Protein AF-A0A6B0ZH20-F1 (afdb_monomer)

Nearest PDB structures (foldseek):
  2efw-assembly2_F  TM=6.012E-01  e=1.947E-01  Bacillus subtilis
  3htx-assembly2_D  TM=3.519E-01  e=4.928E+00  Arabidopsis thaliana

Solvent-accessible surface area (backbone atoms only — not comparable to full-atom values): 12892 Å² total; per-residue (Å²): 134,83,80,72,89,60,73,77,78,74,68,82,62,52,72,70,54,48,49,51,52,51,51,53,52,51,53,52,49,52,54,34,39,77,65,36,40,35,46,77,46,81,43,92,83,75,55,83,57,50,75,43,52,26,30,92,80,63,77,72,44,66,39,90,54,34,82,76,44,100,79,49,87,53,68,85,64,76,77,57,67,27,48,68,62,30,71,63,53,73,72,47,52,73,36,41,52,51,21,50,54,50,50,31,45,44,22,52,58,32,26,55,49,38,25,74,76,69,74,52,56,62,61,85,40,49,28,62,39,65,77,58,55,54,76,50,36,56,84,59,88,85,49,102,62,69,88,89,68,78,53,46,98,55,55,49,67,45,38,47,50,7,46,48,52,36,37,76,69,60,43,26,46,76,47,79,40,51,51,38,88,86,77,69,44,68,44,92,88,47,72,42,55,38,36,32,39,36,52,65,72,45,66,67,61,82,82,76,55,65,70,63,54,65,78,75,107

Structure (mmCIF, N/CA/C/O backbone):
data_AF-A0A6B0ZH20-F1
#
_entry.id   AF-A0A6B0ZH20-F1
#
loop_
_atom_site.group_PDB
_atom_site.id
_atom_site.type_symbol
_atom_site.label_atom_id
_atom_site.label_alt_id
_atom_site.label_comp_id
_atom_site.label_asym_id
_atom_site.label_entity_id
_atom_site.label_seq_id
_atom_site.pdbx_PDB_ins_code
_atom_site.Cartn_x
_atom_site.Cartn_y
_atom_site.Cartn_z
_atom_site.occupancy
_atom_site.B_iso_or_equiv
_atom_site.auth_seq_id
_atom_site.auth_comp_id
_atom_site.auth_asym_id
_atom_site.auth_atom_id
_atom_site.pdbx_PDB_model_num
ATOM 1 N N . MET A 1 1 ? 21.857 -16.582 5.577 1.00 30.97 1 MET A N 1
ATOM 2 C CA . MET A 1 1 ? 22.672 -16.309 4.376 1.00 30.97 1 MET A CA 1
ATOM 3 C C . MET A 1 1 ? 22.925 -14.808 4.347 1.00 30.97 1 MET A C 1
ATOM 5 O O . MET A 1 1 ? 21.963 -14.057 4.423 1.00 30.97 1 MET A O 1
ATOM 9 N N . ARG A 1 2 ? 24.188 -14.372 4.430 1.00 25.48 2 ARG A N 1
ATOM 10 C CA . ARG A 1 2 ? 24.555 -12.947 4.472 1.00 25.48 2 ARG A CA 1
ATOM 11 C C . ARG A 1 2 ? 24.412 -12.380 3.061 1.00 25.48 2 ARG A C 1
ATOM 13 O O . ARG A 1 2 ? 25.048 -12.900 2.152 1.00 25.48 2 ARG A O 1
ATOM 20 N N . PHE A 1 3 ? 23.601 -11.341 2.888 1.00 26.41 3 PHE A N 1
ATOM 21 C CA . PHE A 1 3 ? 23.662 -10.522 1.682 1.00 26.41 3 PHE A CA 1
ATOM 22 C C . PHE A 1 3 ? 25.060 -9.906 1.628 1.00 26.41 3 PHE A C 1
ATOM 24 O O . PHE A 1 3 ? 25.467 -9.210 2.560 1.00 26.41 3 PHE A O 1
ATOM 31 N N . ALA A 1 4 ? 25.829 -10.233 0.592 1.00 27.48 4 ALA A N 1
ATOM 32 C CA . ALA A 1 4 ? 27.118 -9.605 0.374 1.00 27.48 4 ALA A CA 1
ATOM 33 C C . ALA A 1 4 ? 26.875 -8.113 0.098 1.00 27.48 4 ALA A C 1
ATOM 35 O O . ALA A 1 4 ? 26.235 -7.746 -0.880 1.00 27.48 4 ALA A O 1
ATOM 36 N N . GLN A 1 5 ? 27.373 -7.259 0.992 1.00 37.31 5 GLN A N 1
ATOM 37 C CA . GLN A 1 5 ? 27.445 -5.802 0.827 1.00 37.31 5 GLN A CA 1
ATOM 38 C C . GLN A 1 5 ? 28.529 -5.369 -0.174 1.00 37.31 5 GLN A C 1
ATOM 40 O O . GLN A 1 5 ? 28.742 -4.177 -0.377 1.00 37.31 5 GLN A O 1
ATOM 45 N N . GLN A 1 6 ? 29.236 -6.318 -0.782 1.00 32.16 6 GLN A N 1
ATOM 46 C CA . GLN A 1 6 ? 30.200 -6.035 -1.830 1.00 32.16 6 GLN A CA 1
ATOM 47 C C . GLN A 1 6 ? 29.490 -6.156 -3.172 1.00 32.16 6 GLN A C 1
ATOM 49 O O . GLN A 1 6 ? 28.886 -7.190 -3.462 1.00 32.16 6 GLN A O 1
ATOM 54 N N . ALA A 1 7 ? 29.567 -5.085 -3.970 1.00 35.44 7 ALA A N 1
ATOM 55 C CA . ALA A 1 7 ? 29.318 -5.165 -5.402 1.00 35.44 7 ALA A CA 1
ATOM 56 C C . ALA A 1 7 ? 30.035 -6.416 -5.937 1.00 35.44 7 ALA A C 1
ATOM 58 O O . ALA A 1 7 ? 31.137 -6.702 -5.449 1.00 35.44 7 ALA A O 1
ATOM 59 N N . PRO A 1 8 ? 29.423 -7.188 -6.858 1.00 39.44 8 PRO A N 1
ATOM 60 C CA . PRO A 1 8 ? 30.111 -8.322 -7.458 1.00 39.44 8 PRO A CA 1
ATOM 61 C C . PRO A 1 8 ? 31.490 -7.830 -7.880 1.00 39.44 8 PRO A C 1
ATOM 63 O O . PRO A 1 8 ? 31.586 -6.764 -8.488 1.00 39.44 8 PRO A O 1
ATOM 66 N N . HIS A 1 9 ? 32.543 -8.534 -7.452 1.00 40.38 9 HIS A N 1
ATOM 67 C CA . HIS A 1 9 ? 33.881 -8.267 -7.955 1.00 40.38 9 HIS A CA 1
ATOM 68 C C . HIS A 1 9 ? 33.740 -8.244 -9.472 1.00 40.38 9 HIS A C 1
ATOM 70 O O . HIS A 1 9 ? 33.402 -9.276 -10.056 1.00 40.38 9 HIS A O 1
ATOM 76 N N . ASP A 1 10 ? 33.905 -7.065 -10.076 1.00 49.91 10 ASP A N 1
ATOM 77 C CA . ASP A 1 10 ? 34.099 -6.957 -11.507 1.00 49.91 10 ASP A CA 1
ATOM 78 C C . ASP A 1 10 ? 35.277 -7.897 -11.776 1.00 49.91 10 ASP A C 1
ATOM 80 O O . ASP A 1 10 ? 36.414 -7.614 -11.393 1.00 49.91 10 ASP A O 1
ATOM 84 N N . ILE A 1 11 ? 34.992 -9.080 -12.330 1.00 50.12 11 ILE A N 1
ATOM 85 C CA . ILE A 1 11 ? 35.992 -9.827 -13.082 1.00 50.12 11 ILE A CA 1
ATOM 86 C C . ILE A 1 11 ? 36.560 -8.759 -14.005 1.00 50.12 11 ILE A C 1
ATOM 88 O O . ILE A 1 11 ? 35.760 -8.092 -14.659 1.00 50.12 11 ILE A O 1
ATOM 92 N N . GLU A 1 12 ? 37.870 -8.498 -13.942 1.00 53.72 12 GLU A N 1
ATOM 93 C CA . GLU A 1 12 ? 38.517 -7.476 -14.766 1.00 53.72 12 GLU A CA 1
ATOM 94 C C . GLU A 1 12 ? 38.162 -7.767 -16.225 1.00 53.72 12 GLU A C 1
ATOM 96 O O . GLU A 1 12 ? 38.774 -8.610 -16.879 1.00 53.72 12 GLU A O 1
ATOM 101 N N . ASP A 1 13 ? 37.081 -7.141 -16.692 1.00 55.00 13 ASP A N 1
ATOM 102 C CA . ASP A 1 13 ? 36.557 -7.344 -18.025 1.00 55.00 13 ASP A CA 1
ATOM 103 C C . ASP A 1 13 ? 37.692 -6.900 -18.948 1.00 55.00 13 ASP A C 1
ATOM 105 O O . ASP A 1 13 ? 38.154 -5.756 -18.862 1.00 55.00 13 ASP A O 1
ATOM 109 N N . ASP A 1 14 ? 38.157 -7.808 -19.812 1.00 75.31 14 ASP A N 1
ATOM 110 C CA . ASP A 1 14 ? 39.149 -7.483 -20.835 1.00 75.31 14 ASP A CA 1
ATOM 111 C C . ASP A 1 14 ? 38.755 -6.153 -21.513 1.00 75.31 14 ASP A C 1
ATOM 113 O O . ASP A 1 14 ? 37.565 -5.945 -21.794 1.00 75.31 14 ASP A O 1
ATOM 117 N N . PRO A 1 15 ? 39.698 -5.230 -21.781 1.00 72.06 15 PRO A N 1
ATOM 118 C CA . PRO A 1 15 ? 39.384 -3.919 -22.343 1.00 72.06 15 PRO A CA 1
ATOM 119 C C . PRO A 1 15 ? 38.479 -3.964 -23.586 1.00 72.06 15 PRO A C 1
ATOM 121 O O . PRO A 1 15 ? 37.650 -3.069 -23.777 1.00 72.06 15 PRO A O 1
ATOM 124 N N . GLY A 1 16 ? 38.573 -5.021 -24.402 1.00 73.50 16 GLY A N 1
ATOM 125 C CA . GLY A 1 16 ? 37.687 -5.238 -25.544 1.00 73.50 16 GLY A CA 1
ATOM 126 C C . GLY A 1 16 ? 36.243 -5.571 -25.151 1.00 73.50 16 GLY A C 1
ATOM 127 O O . GLY A 1 16 ? 35.302 -5.150 -25.827 1.00 73.50 16 GLY A O 1
ATOM 128 N N . THR A 1 17 ? 36.039 -6.280 -24.042 1.00 71.62 17 THR A N 1
ATOM 129 C CA . THR A 1 17 ? 34.719 -6.592 -23.467 1.00 71.62 17 THR A CA 1
ATOM 130 C C . THR A 1 17 ? 34.069 -5.350 -22.860 1.00 71.62 17 THR A C 1
ATOM 132 O O . THR A 1 17 ? 32.891 -5.086 -23.120 1.00 71.62 17 THR A O 1
ATOM 135 N N . LEU A 1 18 ? 34.840 -4.521 -22.147 1.00 70.62 18 LEU A N 1
ATOM 136 C CA . LEU A 1 18 ? 34.360 -3.231 -21.639 1.00 70.62 18 LEU A CA 1
ATOM 137 C C . LEU A 1 18 ? 33.922 -2.297 -22.767 1.00 70.62 18 LEU A C 1
ATOM 139 O O . LEU A 1 18 ? 32.886 -1.639 -22.645 1.00 70.62 18 LEU A O 1
ATOM 143 N N . GLU A 1 19 ? 34.666 -2.241 -23.873 1.00 74.06 19 GLU A N 1
ATOM 144 C CA . GLU A 1 19 ? 34.288 -1.390 -25.003 1.00 74.06 19 GLU A CA 1
ATOM 145 C C . GLU A 1 19 ? 33.037 -1.913 -25.720 1.00 74.06 19 GLU A C 1
ATOM 147 O O . GLU A 1 19 ? 32.141 -1.129 -26.027 1.00 74.06 19 GLU A O 1
ATOM 152 N N . LYS A 1 20 ? 32.892 -3.234 -25.892 1.00 76.31 20 LYS A N 1
ATOM 153 C CA . LYS A 1 20 ? 31.645 -3.833 -26.406 1.00 76.31 20 LYS A CA 1
ATOM 154 C C . LYS A 1 20 ? 30.448 -3.514 -25.510 1.00 76.31 20 LYS A C 1
ATOM 156 O O . LYS A 1 20 ? 29.403 -3.107 -26.014 1.00 76.31 20 LYS A O 1
ATOM 161 N N . LYS A 1 21 ? 30.608 -3.623 -24.186 1.00 69.44 21 LYS A N 1
ATOM 162 C CA . LYS A 1 21 ? 29.580 -3.263 -23.196 1.00 69.44 21 LYS A CA 1
ATOM 163 C C . LYS A 1 21 ? 29.219 -1.779 -23.285 1.00 69.44 21 LYS A C 1
ATOM 165 O O . LYS A 1 21 ? 28.041 -1.437 -23.291 1.00 69.44 21 LYS A O 1
ATOM 170 N N . ARG A 1 22 ? 30.210 -0.889 -23.411 1.00 75.75 22 ARG A N 1
ATOM 171 C CA . ARG A 1 22 ? 29.991 0.558 -23.592 1.00 75.75 22 ARG A CA 1
ATOM 172 C C . ARG A 1 22 ? 29.247 0.868 -24.885 1.00 75.75 22 ARG A C 1
ATOM 174 O O . ARG A 1 22 ? 28.322 1.674 -24.849 1.00 75.75 22 ARG A O 1
ATOM 181 N N . THR A 1 23 ? 29.623 0.238 -25.994 1.00 77.81 23 THR A N 1
ATOM 182 C CA . THR A 1 23 ? 28.946 0.400 -27.287 1.00 77.81 23 THR A CA 1
ATOM 183 C C . THR A 1 23 ? 27.500 -0.062 -27.204 1.00 77.81 23 THR A C 1
ATOM 185 O O . THR A 1 23 ? 26.603 0.719 -27.510 1.00 77.81 23 THR A O 1
ATOM 188 N N . TRP A 1 24 ? 27.259 -1.257 -26.665 1.00 81.50 24 TRP A N 1
ATOM 189 C CA . TRP A 1 24 ? 25.907 -1.775 -26.479 1.00 81.50 24 TRP A CA 1
ATOM 190 C C . TRP A 1 24 ? 25.051 -0.849 -25.602 1.00 81.50 24 TRP A C 1
ATOM 192 O O . TRP A 1 24 ? 23.942 -0.484 -25.984 1.00 81.50 24 TRP A O 1
ATOM 202 N N . VAL A 1 25 ? 25.578 -0.379 -24.462 1.00 78.44 25 VAL A N 1
ATOM 203 C CA . VAL A 1 25 ? 24.867 0.582 -23.599 1.00 78.44 25 VAL A CA 1
ATOM 204 C C . VAL A 1 25 ? 24.576 1.897 -24.336 1.00 78.44 25 VAL A C 1
ATOM 206 O O . VAL A 1 25 ? 23.479 2.435 -24.190 1.00 78.44 25 VAL A O 1
ATOM 209 N N . ARG A 1 26 ? 25.513 2.426 -25.139 1.00 80.25 26 ARG A N 1
ATOM 210 C CA . ARG A 1 26 ? 25.285 3.647 -25.941 1.00 80.25 26 ARG A CA 1
ATOM 211 C C . ARG A 1 26 ? 24.144 3.456 -26.940 1.00 80.25 26 ARG A C 1
ATOM 213 O O . ARG A 1 26 ? 23.302 4.344 -27.044 1.00 80.25 26 ARG A O 1
ATOM 220 N N . GLU A 1 27 ? 24.104 2.323 -27.635 1.00 84.19 27 GLU A N 1
ATOM 221 C CA . GLU A 1 27 ? 23.036 1.990 -28.586 1.00 84.19 27 GLU A CA 1
ATOM 222 C C . GLU A 1 27 ? 21.677 1.888 -27.884 1.00 84.19 27 GLU A C 1
ATOM 224 O O . GLU A 1 27 ? 20.701 2.481 -28.341 1.00 84.19 27 GLU A O 1
ATOM 229 N N . GLN A 1 28 ? 21.611 1.219 -26.725 1.00 81.94 28 GLN A N 1
ATOM 230 C CA . GLN A 1 28 ? 20.369 1.146 -25.950 1.00 81.94 28 GLN A CA 1
ATOM 231 C C . GLN A 1 28 ? 19.902 2.530 -25.493 1.00 81.94 28 GLN A C 1
ATOM 233 O O . GLN A 1 28 ? 18.722 2.849 -25.616 1.00 81.94 28 GLN A O 1
ATOM 238 N N . ILE A 1 29 ? 20.813 3.387 -25.020 1.00 83.62 29 ILE A N 1
ATOM 239 C CA . ILE A 1 29 ? 20.461 4.758 -24.629 1.00 83.62 29 ILE A CA 1
ATOM 240 C C . ILE A 1 29 ? 19.915 5.545 -25.825 1.00 83.62 29 ILE A C 1
ATOM 242 O O . ILE A 1 29 ? 18.907 6.224 -25.667 1.00 83.62 29 ILE A O 1
ATOM 246 N N . GLN A 1 30 ? 20.506 5.427 -27.018 1.00 86.81 30 GLN A N 1
ATOM 247 C CA . GLN A 1 30 ? 19.981 6.086 -28.223 1.00 86.81 30 GLN A CA 1
ATOM 248 C C . GLN A 1 30 ? 18.560 5.622 -28.563 1.00 86.81 30 GLN A C 1
ATOM 250 O O . GLN A 1 30 ? 17.704 6.445 -28.888 1.00 86.81 30 GLN A O 1
ATOM 255 N N . VAL A 1 31 ? 18.282 4.319 -28.449 1.00 85.19 31 VAL A N 1
ATOM 256 C CA . VAL A 1 31 ? 16.930 3.773 -28.645 1.00 85.19 31 VAL A CA 1
ATOM 257 C C . VAL A 1 31 ? 15.957 4.341 -27.610 1.00 85.19 31 VAL A C 1
ATOM 259 O O . VAL A 1 31 ? 14.832 4.701 -27.957 1.00 85.19 31 VAL A O 1
ATOM 262 N N . LEU A 1 32 ? 16.373 4.445 -26.347 1.00 83.31 32 LEU A N 1
ATOM 263 C CA . LEU A 1 32 ? 15.546 4.999 -25.275 1.00 83.31 32 LEU A CA 1
ATOM 264 C C . LEU A 1 32 ? 15.313 6.513 -25.434 1.00 83.31 32 LEU A C 1
ATOM 266 O O . LEU A 1 32 ? 14.206 6.978 -25.171 1.00 83.31 32 LEU A O 1
ATOM 270 N N . GLU A 1 33 ? 16.300 7.276 -25.909 1.00 86.44 33 GLU A N 1
ATOM 271 C CA . GLU A 1 33 ? 16.151 8.704 -26.232 1.00 86.44 33 GLU A CA 1
ATOM 272 C C . GLU A 1 33 ? 15.196 8.920 -27.407 1.00 86.44 33 GLU A C 1
ATOM 274 O O . GLU A 1 33 ? 14.313 9.774 -27.333 1.00 86.44 33 GLU A O 1
ATOM 279 N N . ALA A 1 34 ? 15.313 8.110 -28.467 1.00 85.81 34 ALA A N 1
ATOM 280 C CA . ALA A 1 34 ? 14.408 8.157 -29.616 1.00 85.81 34 ALA A CA 1
ATOM 281 C C . ALA A 1 34 ? 12.953 7.850 -29.225 1.00 85.81 34 ALA A C 1
ATOM 283 O O . ALA A 1 34 ? 12.018 8.357 -29.840 1.00 85.81 34 ALA A O 1
ATOM 284 N N . ARG A 1 35 ? 12.761 7.042 -28.175 1.00 81.69 35 ARG A N 1
ATOM 285 C CA . ARG A 1 35 ? 11.453 6.73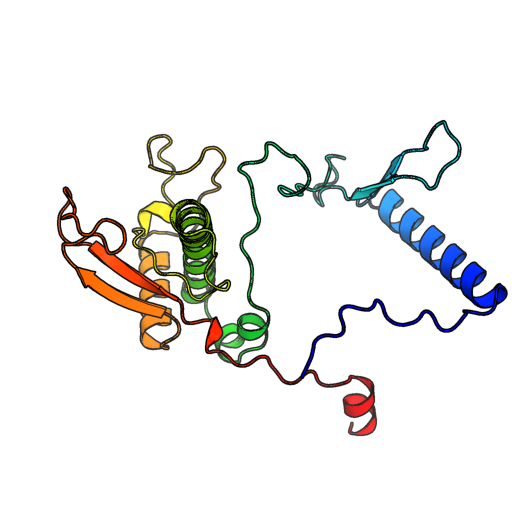5 -27.578 1.00 81.69 35 ARG A CA 1
ATOM 286 C C . ARG A 1 35 ? 11.000 7.750 -26.527 1.00 81.69 35 ARG A C 1
ATOM 288 O O . ARG A 1 35 ? 9.959 7.535 -25.921 1.00 81.69 35 ARG A O 1
ATOM 295 N N . GLN A 1 36 ? 11.766 8.818 -26.293 1.00 82.62 36 GLN A N 1
ATOM 296 C CA . GLN A 1 36 ? 11.501 9.824 -25.258 1.00 82.62 36 GLN A CA 1
ATOM 297 C C . GLN A 1 36 ? 11.367 9.233 -23.842 1.00 82.62 36 GLN A C 1
ATOM 299 O O . GLN A 1 36 ? 10.640 9.766 -23.012 1.00 82.62 36 GLN A O 1
ATOM 304 N N . LEU A 1 37 ? 12.097 8.149 -23.551 1.00 78.94 37 LEU A N 1
ATOM 305 C CA . LEU A 1 37 ? 12.108 7.484 -22.239 1.00 78.94 37 LEU A CA 1
ATOM 306 C C . LEU A 1 37 ? 13.295 7.904 -21.367 1.00 78.94 37 LEU A C 1
ATOM 308 O O . LEU A 1 37 ? 13.265 7.721 -20.153 1.00 78.94 37 LEU A O 1
ATOM 312 N N . VAL A 1 38 ? 14.350 8.458 -21.965 1.00 85.56 38 VAL A N 1
ATOM 313 C CA . VAL A 1 38 ? 15.499 9.027 -21.248 1.00 85.56 38 VAL A CA 1
ATOM 314 C C . VAL A 1 38 ? 15.991 10.293 -21.950 1.00 85.56 38 VAL A C 1
ATOM 316 O O . VAL A 1 38 ? 15.764 10.479 -23.145 1.00 85.56 38 VAL A O 1
ATOM 319 N N . ARG A 1 39 ? 16.693 11.158 -21.217 1.00 87.19 39 ARG A N 1
ATOM 320 C CA . ARG A 1 39 ? 17.389 12.348 -21.716 1.00 87.19 39 ARG A CA 1
ATOM 321 C C . ARG A 1 39 ? 18.807 12.368 -21.167 1.00 87.19 39 ARG A C 1
ATOM 323 O O . ARG A 1 39 ? 18.987 12.280 -19.954 1.00 87.19 39 ARG A O 1
ATOM 330 N N . ARG A 1 40 ? 19.807 12.540 -22.032 1.00 85.62 40 ARG A N 1
ATOM 331 C CA . ARG A 1 40 ? 21.171 12.861 -21.598 1.00 85.62 40 ARG A CA 1
ATOM 332 C C . ARG A 1 40 ? 21.351 14.364 -21.419 1.00 85.62 40 ARG A C 1
ATOM 334 O O . ARG A 1 40 ? 20.998 15.134 -22.311 1.00 85.62 40 ARG A O 1
ATOM 341 N N . SER A 1 41 ? 21.939 14.779 -20.300 1.00 80.38 41 SER A N 1
ATOM 342 C CA . SER A 1 41 ? 22.528 16.112 -20.176 1.00 80.38 41 SER A CA 1
ATOM 343 C C . SER A 1 41 ? 24.023 16.022 -20.477 1.00 80.38 41 SER A C 1
ATOM 345 O O . SER A 1 41 ? 24.732 15.113 -20.033 1.00 80.38 41 SER A O 1
ATOM 347 N N . THR A 1 42 ? 24.518 16.945 -21.291 1.00 70.50 42 THR A N 1
ATOM 348 C CA . THR A 1 42 ? 25.954 17.081 -21.516 1.00 70.50 42 THR A CA 1
ATOM 349 C C . THR A 1 42 ? 26.532 17.850 -20.335 1.00 70.50 42 THR A C 1
ATOM 351 O O . THR A 1 42 ? 26.210 19.025 -20.163 1.00 70.50 42 THR A O 1
ATOM 354 N N . ASP A 1 43 ? 27.379 17.215 -19.519 1.00 64.62 43 ASP A N 1
ATOM 355 C CA . ASP A 1 43 ? 28.131 17.950 -18.499 1.00 64.62 43 ASP A CA 1
ATOM 356 C C . ASP A 1 43 ? 29.126 18.886 -19.219 1.00 64.62 43 ASP A C 1
ATOM 358 O O . ASP A 1 43 ? 30.007 18.400 -19.942 1.00 64.62 43 ASP A O 1
ATOM 362 N N . PRO A 1 44 ? 29.036 20.219 -19.040 1.00 59.50 44 PRO A N 1
ATOM 363 C CA . PRO A 1 44 ? 29.950 21.175 -19.668 1.00 59.50 44 PRO A CA 1
ATOM 364 C C . PRO A 1 44 ? 31.420 20.995 -19.247 1.00 59.50 44 PRO A C 1
ATOM 366 O O . PRO A 1 44 ? 32.310 21.569 -19.868 1.00 59.50 44 PRO A O 1
ATOM 369 N N . ARG A 1 45 ? 31.703 20.194 -18.213 1.00 70.69 45 ARG A N 1
ATOM 370 C CA . ARG A 1 45 ? 33.051 19.853 -17.729 1.00 70.69 45 ARG A CA 1
ATOM 371 C C . ARG A 1 45 ? 33.620 18.572 -18.353 1.00 70.69 45 ARG A C 1
ATOM 373 O O . ARG A 1 45 ? 34.661 18.100 -17.901 1.00 70.69 45 ARG A O 1
ATOM 380 N N . GLY A 1 46 ? 32.948 17.988 -19.350 1.00 61.47 46 GLY A N 1
ATOM 381 C CA . GLY A 1 46 ? 33.427 16.802 -20.072 1.00 61.47 46 GLY A CA 1
ATOM 382 C C . GLY A 1 46 ? 33.375 15.501 -19.263 1.00 61.47 46 GLY A C 1
ATOM 383 O O . GLY A 1 46 ? 34.084 14.547 -19.580 1.00 61.47 46 GLY A O 1
ATOM 384 N N . ARG A 1 47 ? 32.564 15.455 -18.198 1.00 68.75 47 ARG A N 1
ATOM 385 C CA . ARG A 1 47 ? 32.337 14.237 -17.411 1.00 68.75 47 ARG A CA 1
ATOM 386 C C . ARG A 1 47 ? 31.296 13.339 -18.079 1.00 68.75 47 ARG A C 1
ATOM 388 O O . ARG A 1 47 ? 30.702 13.681 -19.101 1.00 68.75 47 ARG A O 1
ATOM 395 N N . ARG A 1 48 ? 31.095 12.158 -17.487 1.00 69.62 48 ARG A N 1
ATOM 396 C CA . ARG A 1 48 ? 30.036 11.223 -17.878 1.00 69.62 48 ARG A CA 1
ATOM 397 C C . ARG A 1 48 ? 28.688 11.972 -17.899 1.00 69.62 48 ARG A C 1
ATOM 399 O O . ARG A 1 48 ? 28.408 12.661 -16.925 1.00 69.62 48 ARG A O 1
ATOM 406 N N . PRO A 1 49 ? 27.889 11.851 -18.975 1.00 72.19 49 PRO A N 1
ATOM 407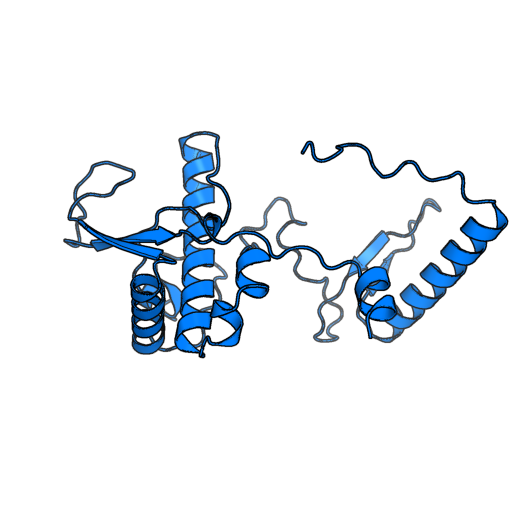 C CA . PRO A 1 49 ? 26.604 12.535 -19.070 1.00 72.19 49 PRO A CA 1
ATOM 408 C C . PRO A 1 49 ? 25.645 12.023 -17.995 1.00 72.19 49 PRO A C 1
ATOM 410 O O . PRO A 1 49 ? 25.594 10.808 -17.758 1.00 72.19 49 PRO A O 1
ATOM 413 N N . ASP A 1 50 ? 24.866 12.924 -17.397 1.00 77.00 50 ASP A N 1
ATOM 414 C CA . ASP A 1 50 ? 23.762 12.509 -16.537 1.00 77.00 50 ASP A CA 1
ATOM 415 C C . ASP A 1 50 ? 22.625 11.991 -17.417 1.00 77.00 50 ASP A C 1
ATOM 417 O O . ASP A 1 50 ? 22.348 12.523 -18.496 1.00 77.00 50 ASP A O 1
ATOM 421 N N . ILE A 1 51 ? 21.975 10.924 -16.962 1.00 79.12 51 ILE A N 1
ATOM 422 C CA . ILE A 1 51 ? 20.822 10.333 -17.637 1.00 79.12 51 ILE A CA 1
ATOM 423 C C . ILE A 1 51 ? 19.603 10.603 -16.766 1.00 79.12 51 ILE A C 1
ATOM 425 O O . ILE A 1 51 ? 19.505 10.095 -15.652 1.00 79.12 51 ILE A O 1
ATOM 429 N N . THR A 1 52 ? 18.663 11.378 -17.288 1.00 77.88 52 THR A N 1
ATOM 430 C CA . THR A 1 52 ? 17.347 11.583 -16.686 1.00 77.88 52 THR A CA 1
ATOM 431 C C . THR A 1 52 ? 16.366 10.615 -17.331 1.00 77.88 52 THR A C 1
ATOM 433 O O . THR A 1 52 ? 16.160 10.668 -18.540 1.00 77.88 52 THR 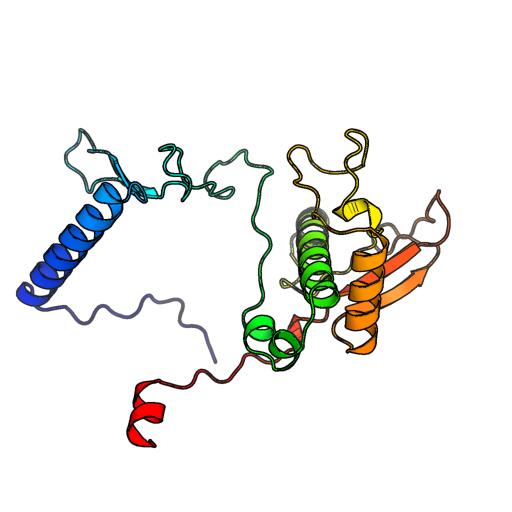A O 1
ATOM 436 N N . VAL A 1 53 ? 15.758 9.725 -16.549 1.00 80.25 53 VAL A N 1
ATOM 437 C CA . VAL A 1 53 ? 14.630 8.904 -17.019 1.00 80.25 53 VAL A CA 1
ATOM 438 C C . VAL A 1 53 ? 13.404 9.808 -17.147 1.00 80.25 53 VAL A C 1
ATOM 440 O O . VAL A 1 53 ? 13.221 10.691 -16.314 1.00 80.25 53 VAL A O 1
ATOM 443 N N . LEU A 1 54 ? 12.596 9.635 -18.191 1.00 77.81 54 LEU A N 1
ATOM 444 C CA . LEU A 1 54 ? 11.421 10.457 -18.504 1.00 77.81 54 LEU A CA 1
ATOM 445 C C . LEU A 1 54 ? 10.123 9.676 -18.267 1.00 77.81 54 LEU A C 1
ATOM 447 O O . LEU A 1 54 ? 10.122 8.443 -18.259 1.00 77.81 54 LEU A O 1
ATOM 451 N N . ARG A 1 55 ? 9.009 10.390 -18.074 1.00 71.62 55 ARG A N 1
ATOM 452 C CA . ARG A 1 55 ? 7.670 9.785 -18.000 1.00 71.62 55 ARG A CA 1
ATOM 453 C C . ARG A 1 55 ? 7.326 9.087 -19.317 1.00 71.62 55 ARG A C 1
ATOM 455 O O . ARG A 1 55 ? 7.652 9.561 -20.399 1.00 71.62 55 ARG A O 1
ATOM 462 N N . ASP A 1 56 ? 6.578 7.994 -19.223 1.00 68.62 56 ASP A N 1
ATOM 463 C CA . ASP A 1 56 ? 6.088 7.211 -20.367 1.00 68.62 56 ASP A CA 1
ATOM 464 C C . ASP A 1 56 ? 4.993 7.921 -21.188 1.00 68.62 56 ASP A C 1
ATOM 466 O O . ASP A 1 56 ? 4.540 7.408 -22.209 1.00 68.62 56 ASP A O 1
ATOM 470 N N . ARG A 1 57 ? 4.580 9.121 -20.764 1.00 66.94 57 ARG A N 1
ATOM 471 C CA . ARG A 1 57 ? 3.585 9.965 -21.441 1.00 66.94 57 ARG A CA 1
ATOM 472 C C . ARG A 1 57 ? 4.145 10.762 -22.619 1.00 66.94 57 ARG A C 1
ATOM 474 O O . ARG A 1 57 ? 3.373 11.467 -23.265 1.00 66.94 57 ARG A O 1
ATOM 481 N N . CYS A 1 58 ? 5.449 10.663 -22.891 1.00 58.88 58 CYS A N 1
ATOM 482 C CA . CYS A 1 58 ? 6.128 11.372 -23.983 1.00 58.88 58 CYS A CA 1
ATOM 483 C C . CYS A 1 58 ? 6.018 12.912 -23.904 1.00 58.88 58 CYS A C 1
ATOM 485 O O . CYS A 1 58 ? 6.186 13.607 -24.902 1.00 58.88 58 CYS A O 1
ATOM 487 N N . ASP A 1 59 ? 5.744 13.468 -22.722 1.00 73.00 59 ASP A N 1
ATOM 488 C CA . ASP A 1 59 ? 5.690 14.918 -22.473 1.00 73.00 59 ASP A CA 1
ATOM 489 C C . ASP A 1 59 ? 7.082 15.523 -22.217 1.00 73.00 59 ASP A C 1
ATOM 491 O O . ASP A 1 59 ? 7.242 16.741 -22.160 1.00 73.00 59 ASP A O 1
ATOM 495 N N . GLY A 1 60 ? 8.111 14.675 -22.109 1.00 68.50 60 GLY A N 1
ATOM 496 C CA . GLY A 1 60 ? 9.482 15.093 -21.845 1.00 68.50 60 GLY A CA 1
ATOM 497 C C . GLY A 1 60 ? 9.722 15.505 -20.393 1.00 68.50 60 GLY A C 1
ATOM 498 O O . GLY A 1 60 ? 10.803 16.019 -20.090 1.00 68.50 60 GLY A O 1
ATOM 499 N N . GLU A 1 61 ? 8.763 15.276 -19.501 1.00 71.12 61 GLU A N 1
ATOM 500 C CA . GLU A 1 61 ? 8.951 15.514 -18.078 1.00 71.12 61 GLU A CA 1
ATOM 501 C C . GLU A 1 61 ? 9.807 14.397 -17.465 1.00 71.12 61 GLU A C 1
ATOM 503 O O . GLU A 1 61 ? 9.679 13.227 -17.859 1.00 71.12 61 GLU A O 1
ATOM 508 N N . PRO A 1 62 ? 10.691 14.717 -16.501 1.00 69.69 62 PRO A N 1
ATOM 509 C CA . PRO A 1 62 ? 11.395 13.705 -15.733 1.00 69.69 62 PRO A CA 1
ATOM 510 C C . PRO A 1 62 ? 10.411 12.697 -15.144 1.00 69.69 62 PRO A C 1
ATOM 512 O O . PRO A 1 62 ? 9.330 13.056 -14.656 1.00 69.69 62 PRO A O 1
ATOM 515 N N . PHE A 1 63 ? 10.797 11.424 -15.199 1.00 68.69 63 PHE A N 1
ATOM 516 C CA . PHE A 1 63 ? 10.101 10.365 -14.497 1.00 68.69 63 PHE A CA 1
ATOM 517 C C . PHE A 1 63 ? 9.962 10.803 -13.048 1.00 68.69 63 PHE A C 1
ATOM 519 O O . PHE A 1 63 ? 10.914 11.302 -12.446 1.00 68.69 63 PHE A O 1
ATOM 526 N N . ASP A 1 64 ? 8.742 10.690 -12.542 1.00 60.34 64 ASP A N 1
ATOM 527 C CA . ASP A 1 64 ? 8.398 11.121 -11.201 1.00 60.34 64 ASP A CA 1
ATOM 528 C C . ASP A 1 64 ? 9.058 10.159 -10.223 1.00 60.34 64 ASP A C 1
ATOM 530 O O . ASP A 1 64 ? 8.428 9.173 -9.861 1.00 60.34 64 ASP A O 1
ATOM 534 N N . ASP A 1 65 ? 10.345 10.369 -9.920 1.00 55.97 65 ASP A N 1
ATOM 535 C CA . ASP A 1 65 ? 11.072 9.755 -8.814 1.00 55.97 65 ASP A CA 1
ATOM 536 C C . ASP A 1 65 ? 10.895 10.659 -7.594 1.00 55.97 65 ASP A C 1
ATOM 538 O O . ASP A 1 65 ? 11.644 11.626 -7.406 1.00 55.97 65 ASP A O 1
ATOM 542 N N . PRO A 1 66 ? 9.918 10.362 -6.730 1.00 51.25 66 PRO A N 1
ATOM 543 C CA . PRO A 1 66 ? 9.677 11.150 -5.546 1.00 51.25 66 PRO A CA 1
ATOM 544 C C . PRO A 1 66 ? 10.819 11.026 -4.530 1.00 51.25 66 PRO A C 1
ATOM 546 O O . PRO A 1 66 ? 10.823 11.728 -3.528 1.00 51.25 66 PRO A O 1
ATOM 549 N N . GLY A 1 67 ? 11.776 10.114 -4.743 1.00 42.38 67 GLY A N 1
ATOM 550 C CA . GLY A 1 67 ? 12.989 10.011 -3.941 1.00 42.38 67 GLY A CA 1
ATOM 551 C C . GLY A 1 67 ? 14.103 10.968 -4.376 1.00 42.38 67 GLY A C 1
ATOM 552 O O . GLY A 1 67 ? 15.052 11.158 -3.616 1.00 42.38 67 GLY A O 1
ATOM 553 N N . ALA A 1 68 ? 14.012 11.578 -5.563 1.00 38.94 68 ALA A N 1
ATOM 554 C CA . ALA A 1 68 ? 15.080 12.407 -6.127 1.00 38.94 68 ALA A CA 1
ATOM 555 C C . ALA A 1 68 ? 15.060 13.865 -5.637 1.00 38.94 68 ALA A C 1
ATOM 557 O O . ALA A 1 68 ? 16.082 14.551 -5.692 1.00 38.94 68 AL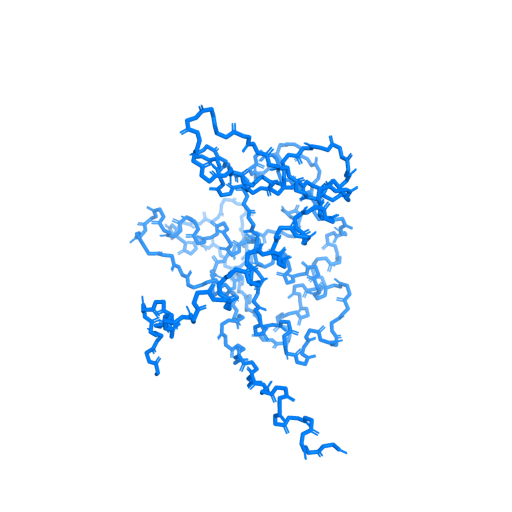A A O 1
ATOM 558 N N . THR A 1 69 ? 13.925 14.359 -5.136 1.00 43.09 69 THR A N 1
ATOM 559 C CA . THR A 1 69 ? 13.835 15.704 -4.554 1.00 43.09 69 THR A CA 1
ATOM 560 C C . THR A 1 69 ? 13.862 15.625 -3.029 1.00 43.09 69 THR A C 1
ATOM 562 O O . THR A 1 69 ? 13.026 14.981 -2.406 1.00 43.09 69 THR A O 1
ATOM 565 N N . ALA A 1 70 ? 14.804 16.339 -2.399 1.00 42.09 70 ALA A N 1
ATOM 566 C CA . ALA A 1 70 ? 14.941 16.425 -0.935 1.00 42.09 70 ALA A CA 1
ATOM 567 C C . ALA A 1 70 ? 13.702 17.015 -0.217 1.00 42.09 70 ALA A C 1
ATOM 569 O O . ALA A 1 70 ? 13.654 17.062 1.010 1.00 42.09 70 ALA A O 1
ATOM 570 N N . THR A 1 71 ? 12.717 17.485 -0.984 1.00 43.25 71 THR A N 1
ATOM 571 C CA . THR A 1 71 ? 11.466 18.106 -0.544 1.00 43.25 71 THR A CA 1
ATOM 572 C C . THR A 1 71 ? 10.212 17.313 -0.932 1.00 43.25 71 THR A C 1
ATOM 574 O O . THR A 1 71 ? 9.112 17.746 -0.585 1.00 43.25 71 THR A O 1
ATOM 577 N N . ALA A 1 72 ? 10.323 16.182 -1.642 1.00 43.34 72 ALA A N 1
ATOM 578 C CA . ALA A 1 72 ? 9.143 15.448 -2.093 1.00 43.34 72 ALA A CA 1
ATOM 579 C C . ALA A 1 72 ? 8.437 14.731 -0.937 1.00 43.34 72 ALA A C 1
ATOM 581 O O . ALA A 1 72 ? 8.973 13.861 -0.254 1.00 43.34 72 ALA A O 1
ATOM 582 N N . THR A 1 73 ? 7.175 15.107 -0.755 1.00 47.31 73 THR A N 1
ATOM 583 C CA . THR A 1 73 ? 6.185 14.377 0.051 1.00 47.31 73 THR A CA 1
ATOM 584 C C . THR A 1 73 ? 5.575 13.202 -0.727 1.00 47.31 73 THR A C 1
ATOM 586 O O . THR A 1 73 ? 4.962 12.296 -0.146 1.00 47.31 73 THR A O 1
ATOM 589 N N . ASP A 1 74 ? 5.793 13.182 -2.040 1.00 49.00 74 ASP A N 1
ATOM 590 C CA . ASP A 1 74 ? 5.436 12.094 -2.931 1.00 49.00 74 ASP A CA 1
ATOM 591 C C . ASP A 1 74 ? 6.330 10.876 -2.643 1.00 49.00 74 ASP A C 1
ATOM 593 O O . ASP A 1 74 ? 7.430 10.982 -2.110 1.00 49.00 74 ASP A O 1
ATOM 597 N N . GLY A 1 75 ? 5.849 9.664 -2.901 1.00 58.53 75 GLY A N 1
ATOM 598 C CA . GLY A 1 75 ? 6.657 8.469 -2.651 1.00 58.53 75 GLY A CA 1
ATOM 599 C C . GLY A 1 75 ? 5.991 7.205 -3.128 1.00 58.53 75 GLY A C 1
ATOM 600 O O . GLY A 1 75 ? 4.765 7.088 -3.155 1.00 58.53 75 GLY A O 1
ATOM 601 N N . TYR A 1 76 ? 6.815 6.240 -3.503 1.00 68.06 76 TYR A N 1
ATOM 602 C CA . TYR A 1 76 ? 6.313 4.979 -4.005 1.00 68.06 76 TYR A CA 1
ATOM 603 C C . TYR A 1 76 ? 5.767 4.102 -2.886 1.00 68.06 76 TYR A C 1
ATOM 605 O O . TYR A 1 76 ? 6.262 4.074 -1.756 1.00 68.06 76 TYR A O 1
ATOM 613 N N . VAL A 1 77 ? 4.732 3.349 -3.231 1.00 74.94 77 VAL A N 1
ATOM 614 C CA . VAL A 1 77 ? 4.261 2.232 -2.425 1.00 74.94 77 VAL A CA 1
ATOM 615 C C . VAL A 1 77 ? 5.148 1.039 -2.752 1.00 74.94 77 VAL A C 1
ATOM 617 O O . VAL A 1 77 ? 5.287 0.665 -3.914 1.00 74.94 77 VAL A O 1
ATOM 620 N N . THR A 1 78 ? 5.769 0.442 -1.739 1.00 81.12 78 THR A N 1
ATOM 621 C CA . THR A 1 78 ? 6.548 -0.783 -1.932 1.00 81.12 78 THR A CA 1
ATOM 622 C C . THR A 1 78 ? 5.604 -1.921 -2.301 1.00 81.12 78 THR A C 1
ATOM 624 O O . THR A 1 78 ? 4.655 -2.192 -1.568 1.00 81.12 78 THR A O 1
ATOM 627 N N . ILE A 1 79 ? 5.883 -2.6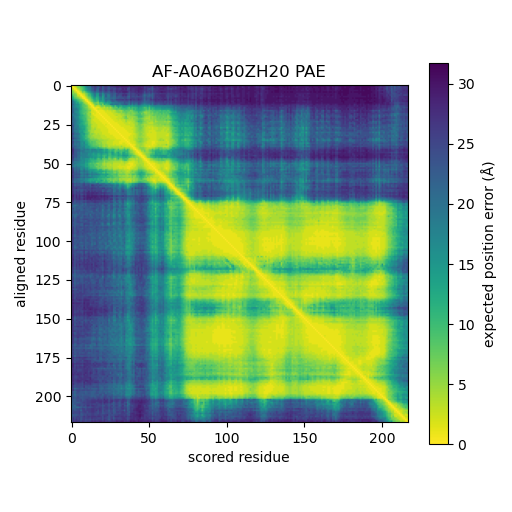06 -3.407 1.00 84.75 79 ILE A N 1
ATOM 628 C CA . ILE A 1 79 ? 5.208 -3.850 -3.771 1.00 84.75 79 ILE A CA 1
ATOM 629 C C . ILE A 1 79 ? 6.122 -5.017 -3.394 1.00 84.75 79 ILE A C 1
ATOM 631 O O . ILE A 1 79 ? 7.301 -5.036 -3.741 1.00 84.75 79 ILE A O 1
ATOM 635 N N . SER A 1 80 ? 5.587 -5.981 -2.650 1.00 85.31 80 SER A N 1
ATOM 636 C CA . SER A 1 80 ? 6.329 -7.157 -2.199 1.00 85.31 80 SER A CA 1
ATOM 637 C C . SER A 1 80 ? 6.468 -8.159 -3.341 1.00 85.31 80 SER A C 1
ATOM 639 O O . SER A 1 80 ? 5.471 -8.676 -3.849 1.00 85.31 80 SER A O 1
ATOM 641 N N . GLY A 1 81 ? 7.709 -8.489 -3.706 1.00 83.56 81 GLY A N 1
ATOM 642 C CA . GLY A 1 81 ? 7.988 -9.539 -4.689 1.00 83.56 81 GLY A CA 1
ATOM 643 C C . GLY A 1 81 ? 7.453 -10.912 -4.262 1.00 83.56 81 GLY A C 1
ATOM 644 O O . GLY A 1 81 ? 7.003 -11.682 -5.108 1.00 83.56 81 GLY A O 1
ATOM 645 N N . ALA A 1 82 ? 7.414 -11.199 -2.955 1.00 85.06 82 ALA A N 1
ATOM 646 C CA . ALA A 1 82 ? 6.824 -12.431 -2.424 1.00 85.06 82 ALA A CA 1
ATOM 647 C C . ALA A 1 82 ? 5.309 -12.503 -2.678 1.00 85.06 82 ALA A C 1
ATOM 649 O O . ALA A 1 82 ? 4.790 -13.565 -2.996 1.00 85.06 82 ALA A O 1
ATOM 650 N N . VAL A 1 83 ? 4.603 -11.367 -2.613 1.00 88.88 83 VAL A N 1
ATOM 651 C CA . VAL A 1 83 ? 3.179 -11.305 -2.979 1.00 88.88 83 VAL A CA 1
ATOM 652 C C . VAL A 1 83 ? 3.014 -11.568 -4.470 1.00 88.88 83 VAL A C 1
ATOM 654 O O . VAL A 1 83 ? 2.262 -12.467 -4.825 1.00 88.88 83 VAL A O 1
ATOM 657 N N . ILE A 1 84 ? 3.745 -10.848 -5.330 1.00 87.38 84 ILE A N 1
ATOM 658 C CA . ILE A 1 84 ? 3.635 -10.999 -6.795 1.00 87.38 84 ILE A CA 1
ATOM 659 C C . ILE A 1 84 ? 3.890 -12.447 -7.231 1.00 87.38 84 ILE A C 1
ATOM 661 O O . ILE A 1 84 ? 3.214 -12.959 -8.116 1.00 87.38 84 ILE A O 1
ATOM 665 N N . SER A 1 85 ? 4.866 -13.104 -6.607 1.00 82.88 85 SER A N 1
ATOM 666 C CA . SER A 1 85 ? 5.245 -14.483 -6.929 1.00 82.88 85 SER A CA 1
ATOM 667 C C . SER A 1 85 ? 4.370 -15.549 -6.259 1.00 82.88 85 SER A C 1
ATOM 669 O O . SER A 1 85 ? 4.529 -16.735 -6.542 1.00 82.88 85 SER A O 1
ATOM 671 N N . SER A 1 86 ? 3.437 -15.158 -5.387 1.00 85.94 86 SER A N 1
ATOM 672 C CA . SER A 1 86 ? 2.551 -16.095 -4.697 1.00 85.94 86 SER A CA 1
ATOM 673 C C . SER A 1 86 ? 1.371 -16.535 -5.567 1.00 85.94 86 SER A C 1
ATOM 675 O O . SER A 1 86 ? 0.854 -15.780 -6.391 1.00 85.94 86 SER A O 1
ATOM 677 N N . GLN A 1 87 ? 0.863 -17.742 -5.299 1.00 86.38 87 GLN A N 1
ATOM 678 C CA . GLN A 1 87 ? -0.373 -18.236 -5.914 1.00 86.38 87 GLN A CA 1
ATOM 679 C C . GLN A 1 87 ? -1.577 -17.333 -5.589 1.00 86.38 87 GLN A C 1
ATOM 681 O O . GLN A 1 87 ? -2.452 -17.169 -6.432 1.00 86.38 87 GLN A O 1
ATOM 686 N N . HIS A 1 88 ? -1.584 -16.674 -4.421 1.00 88.88 88 HIS A N 1
ATOM 687 C CA . HIS A 1 88 ? -2.621 -15.702 -4.063 1.00 88.88 88 HIS A CA 1
ATOM 688 C C . HIS A 1 88 ? -2.779 -14.631 -5.140 1.00 88.88 88 HIS A C 1
ATOM 690 O O . HIS A 1 88 ? -3.883 -14.417 -5.627 1.00 88.88 88 HIS A O 1
ATOM 696 N N . PHE A 1 89 ? -1.676 -13.996 -5.547 1.00 89.88 89 PHE A N 1
ATOM 697 C CA . PHE A 1 89 ? -1.718 -12.894 -6.504 1.00 89.88 89 PHE A CA 1
ATOM 698 C C . PHE A 1 89 ? -2.259 -13.319 -7.871 1.00 89.88 89 PHE A C 1
ATOM 700 O O . PHE A 1 89 ? -2.971 -12.551 -8.513 1.00 89.88 89 PHE A O 1
ATOM 707 N N . ARG A 1 90 ? -1.979 -14.557 -8.294 1.00 88.62 90 ARG A N 1
ATOM 708 C CA . ARG A 1 90 ? -2.536 -15.131 -9.526 1.00 88.62 90 ARG A CA 1
ATOM 709 C C . ARG A 1 90 ? -4.061 -15.262 -9.475 1.00 88.62 90 ARG A C 1
ATOM 711 O O . ARG A 1 90 ? -4.713 -15.054 -10.494 1.00 88.62 90 ARG A O 1
ATOM 718 N N . ASP A 1 91 ? -4.607 -15.613 -8.316 1.00 91.75 91 ASP A N 1
ATOM 719 C CA . ASP A 1 91 ? -6.036 -15.890 -8.139 1.00 91.75 91 ASP A CA 1
ATOM 720 C C . ASP A 1 91 ? -6.836 -14.646 -7.711 1.00 91.75 91 ASP A C 1
ATOM 722 O O . ASP A 1 91 ? -8.063 -14.683 -7.599 1.00 91.75 91 ASP A O 1
ATOM 726 N N . TRP A 1 92 ? -6.154 -13.528 -7.463 1.00 96.31 92 TRP A N 1
ATOM 727 C CA . TRP A 1 92 ? -6.779 -12.285 -7.037 1.00 96.31 92 TRP A CA 1
ATOM 728 C C . TRP A 1 92 ? -7.600 -11.626 -8.140 1.00 96.31 92 TRP A C 1
ATOM 730 O O . TRP A 1 92 ? -7.147 -11.409 -9.264 1.00 96.31 92 TRP A O 1
ATOM 740 N N . GLY A 1 93 ? -8.811 -11.213 -7.769 1.00 94.44 93 GLY A N 1
ATOM 741 C CA . GLY A 1 93 ? -9.608 -10.298 -8.562 1.00 94.44 93 GLY A CA 1
ATOM 742 C C . GLY A 1 93 ? -9.248 -8.840 -8.278 1.00 94.44 93 GLY A C 1
ATOM 743 O O . GLY A 1 93 ? -8.410 -8.501 -7.438 1.00 94.44 93 GLY A O 1
ATOM 744 N N . ALA A 1 94 ? -9.954 -7.936 -8.957 1.00 93.38 94 ALA A N 1
ATOM 745 C CA . ALA A 1 94 ? -9.814 -6.500 -8.726 1.00 93.38 94 ALA A CA 1
ATOM 746 C C . ALA A 1 94 ? -9.968 -6.081 -7.242 1.00 93.38 94 ALA A C 1
ATOM 748 O O . ALA A 1 94 ? -9.201 -5.215 -6.814 1.00 93.38 94 ALA A O 1
ATOM 749 N N . PRO A 1 95 ? -10.898 -6.648 -6.435 1.00 97.19 95 PRO A N 1
ATOM 750 C CA . PRO A 1 95 ? -11.026 -6.299 -5.019 1.00 97.19 95 PRO A CA 1
ATOM 751 C C . PRO A 1 95 ? -9.764 -6.590 -4.198 1.00 97.19 95 PRO A C 1
ATOM 753 O O . PRO A 1 95 ? -9.318 -5.734 -3.437 1.00 97.19 95 PRO A O 1
ATOM 756 N N . GLU A 1 96 ? -9.177 -7.773 -4.341 1.00 97.25 96 GLU A N 1
ATOM 757 C CA . GLU A 1 96 ? -7.981 -8.186 -3.607 1.00 97.25 96 GLU A CA 1
ATOM 758 C C . GLU A 1 96 ? -6.775 -7.338 -4.015 1.00 97.25 96 GLU A C 1
ATOM 760 O O . GLU A 1 96 ? -6.069 -6.825 -3.145 1.00 97.25 96 GLU A O 1
ATOM 765 N N . VAL A 1 97 ? -6.606 -7.089 -5.320 1.00 95.25 97 VAL A N 1
ATOM 766 C CA . VAL A 1 97 ? -5.540 -6.220 -5.840 1.00 95.25 97 VAL A CA 1
ATOM 767 C C . VAL A 1 97 ? -5.657 -4.806 -5.269 1.00 95.25 97 VAL A C 1
ATOM 769 O O . VAL A 1 97 ? -4.680 -4.279 -4.736 1.00 95.25 97 VAL A O 1
ATOM 772 N N . VAL A 1 98 ? -6.841 -4.179 -5.313 1.00 95.69 98 VAL A N 1
ATOM 773 C CA . VAL A 1 98 ? -6.990 -2.824 -4.753 1.00 95.69 98 VAL A CA 1
ATOM 774 C C . VAL A 1 98 ? -6.778 -2.813 -3.242 1.00 95.69 98 VAL A C 1
ATOM 776 O O . VAL A 1 98 ? -6.154 -1.890 -2.721 1.00 95.69 98 VAL A O 1
ATOM 779 N N . ALA A 1 99 ? -7.257 -3.828 -2.523 1.00 96.81 99 ALA A N 1
ATOM 780 C CA . ALA A 1 99 ? -7.064 -3.910 -1.083 1.00 96.81 99 ALA A CA 1
ATOM 781 C C . ALA A 1 99 ? -5.596 -4.090 -0.706 1.00 96.81 99 ALA A C 1
ATOM 783 O O . ALA A 1 99 ? -5.156 -3.486 0.270 1.00 96.81 99 ALA A O 1
ATOM 784 N N . TYR A 1 100 ? -4.835 -4.843 -1.498 1.00 96.44 100 TYR A N 1
ATOM 785 C CA . TYR A 1 100 ? -3.398 -4.989 -1.323 1.00 96.44 100 TYR A CA 1
ATOM 786 C C . TYR A 1 100 ? -2.684 -3.644 -1.499 1.00 96.44 100 TYR A C 1
ATOM 788 O O . TYR A 1 100 ? -1.926 -3.224 -0.625 1.00 96.44 100 TYR A O 1
ATOM 796 N N . LEU A 1 101 ? -3.002 -2.907 -2.567 1.00 94.50 101 LEU A N 1
ATOM 797 C CA . LEU A 1 101 ? -2.452 -1.568 -2.792 1.00 94.50 101 LEU A CA 1
ATOM 798 C C . LEU A 1 101 ? -2.829 -0.596 -1.662 1.00 94.50 101 LEU A C 1
ATOM 800 O O . LEU A 1 101 ? -1.973 0.135 -1.167 1.00 94.50 101 LEU A O 1
ATOM 804 N N . CYS A 1 102 ? -4.081 -0.624 -1.196 1.00 94.62 102 CYS A N 1
ATOM 805 C CA . CYS A 1 102 ? -4.527 0.169 -0.048 1.00 94.62 102 CYS A CA 1
ATOM 806 C C . CYS A 1 102 ? -3.744 -0.194 1.225 1.00 94.62 102 CYS A C 1
ATOM 808 O O . CYS A 1 102 ? -3.289 0.693 1.949 1.00 94.62 102 CYS A O 1
ATOM 810 N N . ALA A 1 103 ? -3.554 -1.489 1.487 1.00 95.38 103 ALA A N 1
ATOM 811 C CA . ALA A 1 103 ? -2.819 -1.982 2.643 1.00 95.38 103 ALA A CA 1
ATOM 812 C C . ALA A 1 103 ? -1.353 -1.535 2.614 1.00 95.38 103 ALA A C 1
ATOM 814 O O . ALA A 1 103 ? -0.857 -1.065 3.635 1.00 95.38 103 ALA A O 1
ATOM 815 N N . MET A 1 104 ? -0.686 -1.594 1.456 1.00 93.62 104 MET A N 1
ATOM 816 C CA . MET A 1 104 ? 0.699 -1.137 1.298 1.00 93.62 104 MET A CA 1
ATOM 817 C C . MET A 1 104 ? 0.836 0.395 1.345 1.00 93.62 104 MET A C 1
ATOM 819 O O . MET A 1 104 ? 1.831 0.915 1.854 1.00 93.62 104 MET A O 1
ATOM 823 N N . THR A 1 105 ? -0.173 1.144 0.897 1.00 90.88 105 THR A N 1
ATOM 824 C CA . THR A 1 105 ? -0.217 2.603 1.088 1.00 90.88 105 THR A CA 1
ATOM 825 C C . THR A 1 105 ? -0.342 2.959 2.562 1.00 90.88 105 THR A C 1
ATOM 827 O O . THR A 1 105 ? 0.425 3.774 3.070 1.00 90.88 105 THR A O 1
ATOM 830 N N . ALA A 1 106 ? -1.269 2.326 3.283 1.00 91.06 106 ALA A N 1
ATOM 831 C CA . ALA A 1 106 ? -1.412 2.546 4.717 1.00 91.06 106 ALA A CA 1
ATOM 832 C C . ALA A 1 106 ? -0.159 2.115 5.497 1.00 91.06 106 ALA A C 1
ATOM 834 O O . ALA A 1 106 ? 0.232 2.806 6.437 1.00 91.06 106 ALA A O 1
ATOM 835 N N . ASP A 1 107 ? 0.491 1.033 5.062 1.00 91.00 107 ASP A N 1
ATOM 836 C CA . ASP A 1 107 ? 1.766 0.543 5.586 1.00 91.00 107 ASP A CA 1
ATOM 837 C C . ASP A 1 107 ? 2.864 1.602 5.493 1.00 91.00 107 ASP A C 1
ATOM 839 O O . ASP A 1 107 ? 3.500 1.917 6.494 1.00 91.00 107 ASP A O 1
ATOM 843 N N . ARG A 1 108 ? 3.031 2.224 4.318 1.00 86.81 108 ARG A N 1
ATOM 844 C CA . ARG A 1 108 ? 3.990 3.319 4.115 1.00 86.81 108 ARG A CA 1
ATOM 845 C C . ARG A 1 108 ? 3.774 4.449 5.122 1.00 86.81 108 ARG A C 1
ATOM 847 O O . ARG A 1 108 ? 4.735 4.893 5.746 1.00 86.81 108 ARG A O 1
ATOM 854 N N . PHE A 1 109 ? 2.532 4.903 5.292 1.00 84.50 109 PHE A N 1
ATOM 855 C CA . PHE A 1 109 ? 2.224 5.989 6.229 1.00 84.50 109 PHE A CA 1
ATOM 856 C C . PHE A 1 109 ? 2.434 5.594 7.689 1.00 84.50 109 PHE A C 1
ATOM 858 O O . PHE A 1 109 ? 2.887 6.420 8.476 1.00 84.50 109 PHE A O 1
ATOM 865 N N . ALA A 1 110 ? 2.109 4.354 8.054 1.00 85.56 110 ALA A N 1
ATOM 866 C CA . ALA A 1 110 ? 2.365 3.846 9.395 1.00 85.56 110 ALA A CA 1
ATOM 867 C C . ALA A 1 110 ? 3.873 3.770 9.676 1.00 85.56 110 ALA A C 1
ATOM 869 O O . ALA A 1 110 ? 4.323 4.317 10.674 1.00 85.56 110 ALA A O 1
ATOM 870 N N . ARG A 1 111 ? 4.665 3.216 8.750 1.00 81.69 111 ARG A N 1
ATOM 871 C CA . ARG A 1 111 ? 6.124 3.088 8.893 1.00 81.69 111 ARG A CA 1
ATOM 872 C C . ARG A 1 111 ? 6.859 4.415 8.961 1.00 81.69 111 ARG A C 1
A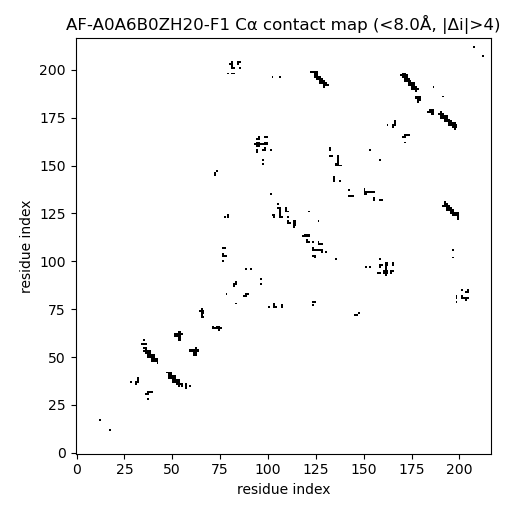TOM 874 O O . ARG A 1 111 ? 7.824 4.518 9.707 1.00 81.69 111 ARG A O 1
ATOM 881 N N . HIS A 1 112 ? 6.449 5.402 8.160 1.00 72.88 112 HIS A N 1
ATOM 882 C CA . HIS A 1 112 ? 7.059 6.732 8.225 1.00 72.88 112 HIS A CA 1
ATOM 883 C C . HIS A 1 112 ? 6.899 7.310 9.628 1.00 72.88 112 HIS A C 1
ATOM 885 O O . HIS A 1 112 ? 7.865 7.759 10.227 1.00 72.88 112 HIS A O 1
ATOM 891 N N . ARG A 1 113 ? 5.689 7.203 10.180 1.00 72.44 113 ARG A N 1
ATOM 892 C CA . ARG A 1 113 ? 5.407 7.659 11.533 1.00 72.44 113 ARG A CA 1
ATOM 893 C C . ARG A 1 113 ? 6.156 6.852 12.597 1.00 72.44 113 ARG A C 1
ATOM 895 O O . ARG A 1 113 ? 6.719 7.451 13.498 1.00 72.44 113 ARG A O 1
ATOM 902 N N . ASP A 1 114 ? 6.187 5.524 12.492 1.00 71.50 114 ASP A N 1
ATOM 903 C CA . ASP A 1 114 ? 6.904 4.679 13.457 1.00 71.50 114 ASP A CA 1
ATOM 904 C C . ASP A 1 114 ? 8.411 4.993 13.457 1.00 71.50 114 ASP A C 1
ATOM 906 O O . ASP A 1 114 ? 9.030 5.030 14.519 1.00 71.50 114 ASP A O 1
ATOM 910 N N . ARG A 1 115 ? 8.994 5.297 12.287 1.00 75.62 115 ARG A N 1
ATOM 911 C CA . ARG A 1 115 ? 10.372 5.794 12.181 1.00 75.62 115 ARG A CA 1
ATOM 912 C C . ARG A 1 115 ? 10.543 7.143 12.877 1.00 75.62 115 ARG A C 1
ATOM 914 O O . ARG A 1 115 ? 11.541 7.314 13.568 1.00 75.62 115 ARG A O 1
ATOM 921 N N . ASP A 1 116 ? 9.608 8.072 12.699 1.00 69.75 116 ASP A N 1
ATOM 922 C CA . ASP A 1 116 ? 9.663 9.386 13.352 1.00 69.75 116 ASP A CA 1
ATOM 923 C C . ASP A 1 116 ? 9.552 9.256 14.886 1.00 69.75 116 ASP A C 1
ATOM 925 O O . ASP A 1 116 ? 10.244 9.962 15.616 1.00 69.75 116 ASP A O 1
ATOM 929 N N . ASP A 1 117 ? 8.722 8.324 15.370 1.00 70.81 117 ASP A N 1
ATOM 930 C CA . ASP A 1 117 ? 8.448 8.120 16.798 1.00 70.81 117 ASP A CA 1
ATOM 931 C C . ASP A 1 117 ? 9.520 7.254 17.505 1.00 70.81 117 ASP A C 1
ATOM 933 O O . ASP A 1 117 ? 9.829 7.488 18.674 1.00 70.81 117 ASP A O 1
ATOM 937 N N . THR A 1 118 ? 10.083 6.240 16.832 1.00 73.06 118 THR A N 1
ATOM 938 C CA . THR A 1 118 ? 10.961 5.218 17.454 1.00 73.06 118 THR A CA 1
ATOM 939 C C . THR A 1 118 ? 12.374 5.140 16.870 1.00 73.06 118 THR A C 1
ATOM 941 O O . THR A 1 118 ? 13.231 4.463 17.433 1.00 73.06 118 THR A O 1
ATOM 944 N N . GLY A 1 119 ? 12.641 5.809 15.746 1.00 73.88 119 GLY A N 1
ATOM 945 C CA . GLY A 1 119 ? 13.902 5.712 15.002 1.00 73.88 119 GLY A CA 1
ATOM 946 C C . GLY A 1 119 ? 14.012 4.481 14.094 1.00 73.88 119 GLY A C 1
ATOM 947 O O . GLY A 1 119 ? 14.832 4.474 13.173 1.00 73.88 119 GLY A O 1
ATOM 948 N N . GLU A 1 120 ? 13.160 3.469 14.275 1.00 73.44 120 GLU A N 1
ATOM 949 C CA . GLU A 1 120 ? 13.139 2.247 13.470 1.00 73.44 120 GLU A CA 1
ATOM 950 C C . GLU A 1 120 ? 11.830 2.120 12.684 1.00 73.44 120 GLU A C 1
ATOM 952 O O . GLU A 1 120 ? 10.732 2.310 13.199 1.00 73.44 120 GLU A O 1
ATOM 957 N N . ALA A 1 121 ? 11.937 1.784 11.398 1.00 70.94 121 ALA A N 1
ATOM 958 C CA . ALA A 1 121 ? 10.771 1.488 10.574 1.00 70.94 121 ALA A CA 1
ATOM 959 C C . ALA A 1 121 ? 10.502 -0.019 10.595 1.00 70.94 121 ALA A C 1
ATOM 961 O O . ALA A 1 121 ? 11.410 -0.805 10.315 1.00 70.94 121 ALA A O 1
ATOM 962 N N . ALA A 1 122 ? 9.248 -0.421 10.824 1.00 74.69 122 ALA A N 1
ATOM 963 C CA . ALA A 1 122 ? 8.835 -1.803 10.595 1.00 74.69 122 ALA A CA 1
ATOM 964 C C . ALA A 1 122 ? 9.166 -2.238 9.148 1.00 74.69 122 ALA A C 1
ATOM 966 O O . ALA A 1 122 ? 9.150 -1.400 8.236 1.00 74.69 122 ALA A O 1
ATOM 967 N N . PRO A 1 123 ? 9.450 -3.527 8.892 1.00 82.75 123 PRO A N 1
ATOM 968 C CA . PRO A 1 123 ? 9.639 -4.022 7.533 1.00 82.75 123 PRO A CA 1
ATOM 969 C C . PRO A 1 123 ? 8.421 -3.713 6.641 1.00 82.75 123 PRO A C 1
ATOM 971 O O . PRO A 1 123 ? 7.282 -3.778 7.118 1.00 82.75 123 PRO A O 1
ATOM 974 N N . PRO A 1 124 ? 8.611 -3.387 5.349 1.00 86.31 124 PRO A N 1
ATOM 975 C CA . PRO A 1 124 ? 7.497 -3.180 4.430 1.00 86.31 124 PRO A CA 1
ATOM 976 C C . PRO A 1 124 ? 6.545 -4.376 4.412 1.00 86.31 124 PRO A C 1
ATOM 978 O O . PRO A 1 124 ? 6.976 -5.514 4.239 1.00 86.31 124 PRO A O 1
ATOM 981 N N . GLY A 1 125 ? 5.250 -4.105 4.554 1.00 89.12 125 GLY A N 1
ATOM 982 C CA . GLY A 1 125 ? 4.215 -5.136 4.508 1.00 89.12 125 GLY A CA 1
ATOM 983 C C . GLY A 1 125 ? 3.889 -5.784 5.853 1.00 89.12 125 GLY A C 1
ATOM 984 O O . GLY A 1 125 ? 3.104 -6.726 5.847 1.00 89.12 125 GLY A O 1
ATOM 985 N N . SER A 1 126 ? 4.423 -5.256 6.963 1.00 90.88 126 SER A N 1
ATOM 986 C CA . SER A 1 126 ? 4.188 -5.734 8.341 1.00 90.88 126 SER A CA 1
ATOM 987 C C . SER A 1 126 ? 3.538 -4.696 9.270 1.00 90.88 1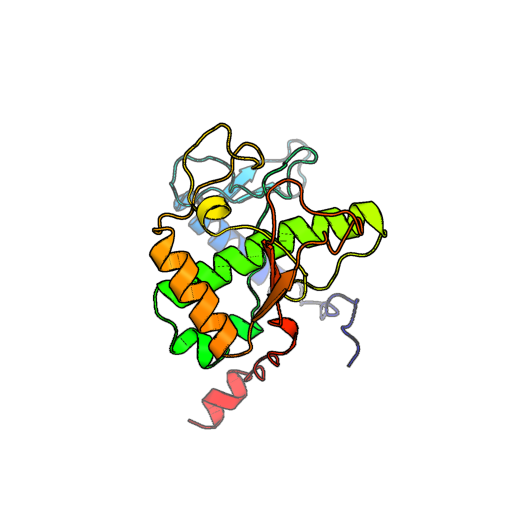26 SER A C 1
ATOM 989 O O . SER A 1 126 ? 3.264 -4.969 10.444 1.00 90.88 126 SER A O 1
ATOM 991 N N . ALA A 1 127 ? 3.295 -3.476 8.780 1.00 90.62 127 ALA A N 1
ATOM 992 C CA . ALA A 1 127 ? 2.904 -2.368 9.639 1.00 90.62 127 ALA A CA 1
ATOM 993 C C . ALA A 1 127 ? 1.456 -2.488 10.138 1.00 90.62 127 ALA A C 1
ATOM 995 O O . ALA A 1 127 ? 0.581 -3.108 9.518 1.00 90.62 127 ALA A O 1
ATOM 996 N N . THR A 1 128 ? 1.192 -1.831 11.269 1.00 91.81 128 THR A N 1
ATOM 997 C CA . THR A 1 128 ? -0.144 -1.720 11.865 1.00 91.81 128 THR A CA 1
ATOM 998 C C . THR A 1 128 ? -0.753 -0.355 11.545 1.00 91.81 128 THR A C 1
ATOM 1000 O O . THR A 1 128 ? -0.135 0.680 11.766 1.00 91.81 128 THR A O 1
ATOM 1003 N N . TRP A 1 129 ? -1.984 -0.328 11.037 1.00 92.44 129 TRP A N 1
ATOM 1004 C CA . TRP A 1 129 ? -2.640 0.886 10.544 1.00 92.44 129 TRP A CA 1
ATOM 1005 C C . TRP A 1 129 ? -4.153 0.874 10.811 1.00 92.44 129 TRP A C 1
ATOM 1007 O O . TRP A 1 129 ? -4.748 -0.154 11.106 1.00 92.44 129 TRP A O 1
ATOM 1017 N N . PHE A 1 130 ? -4.816 2.032 10.751 1.00 91.31 130 PHE A N 1
ATOM 1018 C CA . PHE A 1 130 ? -6.240 2.160 11.127 1.00 91.31 130 PHE A CA 1
ATOM 1019 C C . PHE A 1 130 ? -7.023 3.152 10.254 1.00 91.31 130 PHE A C 1
ATOM 1021 O O . PHE A 1 130 ? -7.848 3.943 10.724 1.00 91.31 130 PHE A O 1
ATOM 1028 N N . ARG A 1 131 ? -6.738 3.125 8.950 1.00 89.25 131 ARG A N 1
ATOM 1029 C CA . ARG A 1 131 ? -7.428 3.912 7.921 1.00 89.25 131 ARG A CA 1
ATOM 1030 C C . ARG A 1 131 ? -8.747 3.251 7.519 1.00 89.25 131 ARG A C 1
ATOM 1032 O O . ARG A 1 131 ? -8.857 2.028 7.450 1.00 89.25 131 ARG A O 1
ATOM 1039 N N . GLN A 1 132 ? -9.765 4.075 7.296 1.00 88.38 132 GLN A N 1
ATOM 1040 C CA . GLN A 1 132 ? -11.057 3.631 6.776 1.00 88.38 132 GLN A CA 1
ATOM 1041 C C . GLN A 1 132 ? -10.995 3.521 5.246 1.00 88.38 132 GLN A C 1
ATOM 1043 O O . GLN A 1 132 ? -10.096 4.069 4.621 1.00 88.38 132 GLN A O 1
ATOM 1048 N N . ALA A 1 133 ? -11.919 2.782 4.632 1.00 90.81 133 ALA A N 1
ATOM 1049 C CA . ALA A 1 133 ? -11.875 2.538 3.188 1.00 90.81 133 ALA A CA 1
ATOM 1050 C C . ALA A 1 133 ? -12.045 3.825 2.354 1.00 90.81 133 ALA A C 1
ATOM 1052 O O . ALA A 1 133 ? -11.400 3.984 1.322 1.00 90.81 133 ALA A O 1
ATOM 1053 N N . ASP A 1 134 ? -12.854 4.766 2.840 1.00 88.56 134 ASP A N 1
ATOM 1054 C CA . ASP A 1 134 ? -13.032 6.101 2.257 1.00 88.56 134 ASP A CA 1
ATOM 1055 C C . ASP A 1 134 ? -11.742 6.939 2.278 1.00 88.56 134 ASP A C 1
ATOM 1057 O O . ASP A 1 134 ? -11.508 7.784 1.410 1.00 88.56 134 ASP A O 1
ATOM 1061 N N . TRP A 1 135 ? -10.836 6.654 3.217 1.00 88.69 135 TRP A N 1
ATOM 1062 C CA . TRP A 1 135 ? -9.513 7.264 3.252 1.00 88.69 135 TRP A CA 1
ATOM 1063 C C . TRP A 1 135 ? -8.691 6.960 1.997 1.00 88.69 135 TRP A C 1
ATOM 1065 O O . TRP A 1 135 ? -7.797 7.735 1.711 1.00 88.69 135 TRP A O 1
ATOM 1075 N N . PHE A 1 136 ? -8.998 5.936 1.198 1.00 90.25 136 PHE A N 1
ATOM 1076 C CA . PHE A 1 136 ? -8.231 5.617 -0.017 1.00 90.25 136 PHE A CA 1
ATOM 1077 C C . PHE A 1 136 ? -8.819 6.217 -1.305 1.00 90.25 136 PHE A C 1
ATOM 1079 O O . PHE A 1 136 ? -8.081 6.516 -2.240 1.00 90.25 136 PHE A O 1
ATOM 1086 N N . ASN A 1 137 ? -10.136 6.428 -1.373 1.00 90.25 137 ASN A N 1
ATOM 1087 C CA . ASN A 1 137 ? -10.835 6.797 -2.614 1.00 90.25 137 ASN A CA 1
ATOM 1088 C C . ASN A 1 137 ? -11.676 8.086 -2.545 1.00 90.25 137 ASN A C 1
ATOM 1090 O O . ASN A 1 137 ? -12.148 8.556 -3.571 1.00 90.25 137 ASN A O 1
ATOM 1094 N N . SER A 1 138 ? -11.862 8.682 -1.363 1.00 84.38 138 SER A N 1
ATOM 1095 C CA . SER A 1 138 ? -12.428 10.028 -1.213 1.00 84.38 138 SER A CA 1
ATOM 1096 C C . SER A 1 138 ? -11.764 11.038 -2.154 1.00 84.38 138 SER A C 1
ATOM 1098 O O . SER A 1 138 ? -10.546 11.084 -2.287 1.00 84.38 138 SER A O 1
ATOM 1100 N N . THR A 1 139 ? -12.574 11.862 -2.799 1.00 79.06 139 THR A N 1
ATOM 1101 C CA . THR A 1 139 ? -12.141 13.004 -3.613 1.00 79.06 139 THR A CA 1
ATOM 1102 C C . THR A 1 139 ? -12.248 14.318 -2.841 1.00 79.06 139 THR A C 1
ATOM 1104 O O . THR A 1 139 ? -11.985 15.381 -3.393 1.00 79.06 139 THR A O 1
ATOM 1107 N N . ASN A 1 140 ? -12.643 14.262 -1.563 1.00 79.06 140 ASN A N 1
ATOM 1108 C CA . ASN A 1 140 ? -12.804 15.446 -0.734 1.00 79.06 140 ASN A CA 1
ATOM 1109 C C . ASN A 1 140 ? -11.426 16.080 -0.456 1.00 79.06 140 ASN A C 1
ATOM 1111 O O . ASN A 1 140 ? -10.600 15.429 0.191 1.00 79.06 140 ASN A O 1
ATOM 1115 N N . PRO A 1 141 ? -11.184 17.339 -0.867 1.00 68.44 141 PRO A N 1
ATOM 1116 C CA . PRO A 1 141 ? -9.918 18.030 -0.616 1.00 68.44 141 PRO A CA 1
ATOM 1117 C C . PRO A 1 141 ? -9.643 18.256 0.879 1.00 68.44 141 PRO A C 1
ATOM 1119 O O . PRO A 1 141 ? -8.494 18.411 1.270 1.00 68.44 141 PRO A O 1
ATOM 1122 N N . ASN A 1 142 ? -10.679 18.213 1.724 1.00 70.44 142 ASN A N 1
ATOM 1123 C CA . ASN A 1 142 ? -10.566 18.323 3.180 1.00 70.44 142 ASN A CA 1
ATOM 1124 C C . ASN A 1 142 ? -10.400 16.961 3.876 1.00 70.44 142 ASN A C 1
ATOM 1126 O O . ASN A 1 142 ? -10.437 16.884 5.107 1.00 70.44 142 ASN A O 1
ATOM 1130 N N . ALA A 1 143 ? -10.280 15.860 3.125 1.00 70.75 143 ALA A N 1
ATOM 1131 C CA . ALA A 1 143 ? -9.966 14.571 3.724 1.00 70.75 143 ALA A CA 1
ATOM 1132 C C . ALA A 1 143 ? -8.577 14.638 4.390 1.00 70.75 143 ALA A C 1
ATOM 1134 O O . ALA A 1 143 ? -7.683 15.286 3.852 1.00 70.75 143 ALA A O 1
ATOM 1135 N N . PRO A 1 144 ? -8.357 13.954 5.530 1.00 66.00 144 PRO A N 1
ATOM 1136 C CA . PRO A 1 144 ? -7.080 13.964 6.246 1.00 66.00 144 PRO A CA 1
ATOM 1137 C C . PRO A 1 144 ? -6.025 13.135 5.496 1.00 66.00 144 PRO A C 1
ATOM 1139 O O . PRO A 1 144 ? -5.649 12.033 5.913 1.00 66.00 144 PRO A O 1
ATOM 1142 N N . ARG A 1 145 ? -5.592 13.645 4.345 1.00 71.00 145 ARG A N 1
ATOM 1143 C CA . ARG A 1 145 ? -4.594 13.061 3.457 1.00 71.00 145 ARG A CA 1
ATOM 1144 C C . ARG A 1 145 ? -3.479 14.063 3.192 1.00 71.00 145 ARG A C 1
ATOM 1146 O O . ARG A 1 145 ? -3.732 15.265 3.221 1.00 71.00 145 ARG A O 1
ATOM 1153 N N . PRO A 1 146 ? -2.266 13.579 2.899 1.00 69.19 146 PRO A N 1
ATOM 1154 C CA . PRO A 1 146 ? -1.228 14.437 2.353 1.00 69.19 146 PRO A CA 1
ATOM 1155 C C . PRO A 1 146 ? -1.689 15.088 1.046 1.00 69.19 146 PRO A C 1
ATOM 1157 O O . PRO A 1 146 ? -2.449 14.490 0.275 1.00 69.19 146 PRO A O 1
ATOM 1160 N N . SER A 1 147 ? -1.202 16.302 0.798 1.00 65.69 147 SER A N 1
ATOM 1161 C CA . SER A 1 147 ? -1.342 16.980 -0.490 1.00 65.69 147 SER A CA 1
ATOM 1162 C C . SER A 1 147 ? -0.815 16.098 -1.625 1.00 65.69 147 SER A C 1
ATOM 1164 O O . SER A 1 147 ? 0.157 15.377 -1.429 1.00 65.69 147 SER A O 1
ATOM 1166 N N . GLY A 1 148 ? -1.452 16.146 -2.797 1.00 67.25 148 GLY A N 1
ATOM 1167 C CA . GLY A 1 148 ? -1.010 15.383 -3.976 1.00 67.25 148 GLY A CA 1
ATOM 1168 C C . GLY A 1 148 ? -1.471 13.920 -4.026 1.00 67.25 148 GLY A C 1
ATOM 1169 O O . GLY A 1 148 ? -1.259 13.249 -5.031 1.00 67.25 148 GLY A O 1
ATOM 1170 N N . HIS A 1 149 ? -2.166 13.413 -2.998 1.00 72.81 149 HIS A N 1
ATOM 1171 C CA . HIS A 1 149 ? -2.662 12.034 -3.001 1.00 72.81 149 HIS A CA 1
ATOM 1172 C C . HIS A 1 149 ? -3.631 11.760 -4.165 1.00 72.81 149 HIS A C 1
ATOM 1174 O O . HIS A 1 149 ? -4.736 12.307 -4.211 1.00 72.81 149 HIS A O 1
ATOM 1180 N N . VAL A 1 150 ? -3.289 10.794 -5.019 1.00 78.69 150 VAL A N 1
ATOM 1181 C CA . VAL A 1 150 ? -4.168 10.284 -6.082 1.00 78.69 150 VAL A CA 1
ATOM 1182 C C . VAL A 1 150 ? -5.180 9.285 -5.500 1.00 78.69 150 VAL A C 1
ATOM 1184 O O . VAL A 1 150 ? -4.772 8.246 -4.980 1.00 78.69 150 VAL A O 1
ATOM 1187 N N . PRO A 1 151 ? -6.499 9.561 -5.540 1.00 84.25 151 PRO A N 1
ATOM 1188 C CA . PRO A 1 151 ? -7.511 8.623 -5.059 1.00 84.25 151 PRO A CA 1
ATOM 1189 C C . PRO A 1 151 ? -7.492 7.318 -5.856 1.00 84.25 151 PRO A C 1
ATOM 1191 O O . PRO A 1 151 ? -7.416 7.333 -7.085 1.00 84.25 151 PRO A O 1
ATOM 1194 N N . TYR A 1 152 ? -7.638 6.186 -5.169 1.00 86.81 152 TYR A N 1
ATOM 1195 C CA . TYR A 1 152 ? -7.840 4.914 -5.854 1.00 86.81 152 TYR A CA 1
ATOM 1196 C C . TYR A 1 152 ? -9.179 4.933 -6.608 1.00 86.81 152 TYR A C 1
ATOM 1198 O O . TYR A 1 152 ? -10.201 5.257 -5.994 1.00 86.81 152 TYR A O 1
ATOM 1206 N N . PRO A 1 153 ? -9.221 4.541 -7.897 1.00 90.94 153 PRO A N 1
ATOM 1207 C CA . PRO A 1 153 ? -10.421 4.612 -8.734 1.00 90.94 153 PRO A CA 1
ATOM 1208 C C . PRO A 1 153 ? -11.396 3.453 -8.456 1.00 90.94 153 PRO A C 1
ATOM 1210 O O . PRO A 1 153 ? -11.942 2.837 -9.366 1.00 90.94 153 PRO A O 1
ATOM 1213 N N . PHE A 1 154 ? -11.607 3.124 -7.182 1.00 92.88 154 PHE A N 1
ATOM 1214 C CA . PHE A 1 154 ? -12.448 2.018 -6.743 1.00 92.88 154 PHE A CA 1
ATOM 1215 C C . PHE A 1 154 ? -13.433 2.485 -5.681 1.00 92.88 154 PHE A C 1
ATOM 1217 O O . PHE A 1 154 ? -13.111 3.296 -4.813 1.00 92.88 154 PHE A O 1
ATOM 1224 N N . SER A 1 155 ? -14.650 1.943 -5.724 1.00 94.19 155 SER A N 1
ATOM 1225 C CA . SER A 1 155 ? -15.675 2.267 -4.732 1.00 94.19 155 SER A CA 1
ATOM 1226 C C . SER A 1 155 ? -15.259 1.824 -3.326 1.00 94.19 155 SER A C 1
ATOM 1228 O O . SER A 1 155 ? -14.517 0.853 -3.148 1.00 94.19 155 SER A O 1
ATOM 1230 N N . THR A 1 156 ? -15.805 2.489 -2.306 1.00 94.56 156 THR A N 1
ATOM 1231 C CA . THR A 1 156 ? -15.548 2.144 -0.900 1.00 94.56 156 THR A CA 1
ATOM 1232 C C . THR A 1 156 ? -15.965 0.704 -0.622 1.00 94.56 156 THR A C 1
ATOM 1234 O O . THR A 1 156 ? -15.275 -0.022 0.088 1.00 94.56 156 THR A O 1
ATOM 1237 N N . THR A 1 157 ? -17.056 0.260 -1.248 1.00 96.38 157 THR A N 1
ATOM 1238 C CA . THR A 1 157 ? -17.551 -1.115 -1.178 1.00 96.38 157 THR A CA 1
ATOM 1239 C C . THR A 1 157 ? -16.561 -2.116 -1.771 1.00 96.38 157 THR A C 1
ATOM 1241 O O . THR A 1 157 ? -16.332 -3.164 -1.170 1.00 96.38 157 THR A O 1
ATOM 1244 N N . THR A 1 158 ? -15.943 -1.802 -2.914 1.00 97.38 158 THR A N 1
ATOM 1245 C CA . THR A 1 158 ? -14.920 -2.657 -3.538 1.00 97.38 158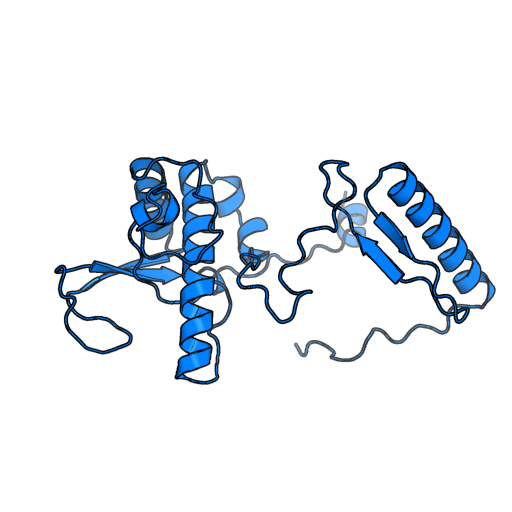 THR A CA 1
ATOM 1246 C C . THR A 1 158 ? -13.708 -2.801 -2.623 1.00 97.38 158 THR A C 1
ATOM 1248 O O . THR A 1 158 ? -13.266 -3.918 -2.365 1.00 97.38 158 THR A O 1
ATOM 1251 N N . ILE A 1 159 ? -13.228 -1.688 -2.064 1.00 97.00 159 ILE A N 1
ATOM 1252 C CA . ILE A 1 159 ? -12.088 -1.676 -1.139 1.00 97.00 159 ILE A CA 1
ATOM 1253 C C . ILE A 1 159 ? -12.414 -2.480 0.124 1.00 97.00 159 ILE A C 1
ATOM 1255 O O . ILE A 1 159 ? -11.626 -3.318 0.548 1.00 97.00 159 ILE A O 1
ATOM 1259 N N . GLN A 1 160 ? -13.596 -2.287 0.716 1.00 97.00 160 GLN A N 1
ATOM 1260 C CA . GLN A 1 160 ? -14.030 -3.050 1.892 1.00 97.00 160 GLN A CA 1
ATOM 1261 C C . GLN A 1 160 ? -14.132 -4.551 1.616 1.00 97.00 160 GLN A C 1
ATOM 1263 O O . GLN A 1 160 ? -13.751 -5.351 2.473 1.00 97.00 160 GLN A O 1
ATOM 1268 N N . ARG A 1 161 ? -14.644 -4.934 0.440 1.00 97.62 161 ARG A N 1
ATOM 1269 C CA . ARG A 1 161 ? -14.722 -6.335 0.014 1.00 97.62 161 ARG A CA 1
ATOM 1270 C C . ARG A 1 161 ? -13.331 -6.941 -0.105 1.00 97.62 161 ARG A C 1
ATOM 1272 O O . ARG A 1 161 ? -13.102 -8.005 0.455 1.00 97.62 161 ARG A O 1
ATOM 1279 N N . GLY A 1 162 ? -12.410 -6.236 -0.754 1.00 97.62 162 GLY A N 1
ATOM 1280 C CA . GLY A 1 162 ? -11.026 -6.671 -0.873 1.00 97.62 162 GLY A CA 1
ATOM 1281 C C . GLY A 1 162 ? -10.320 -6.790 0.477 1.00 97.62 162 GLY A C 1
ATOM 1282 O O . GLY A 1 162 ? -9.697 -7.806 0.751 1.00 97.62 162 GLY A O 1
ATOM 1283 N N . LEU A 1 163 ? -10.469 -5.803 1.370 1.00 97.12 163 LEU A N 1
ATOM 1284 C CA . LEU A 1 163 ? -9.886 -5.871 2.716 1.00 97.12 163 LEU A CA 1
ATOM 1285 C C . LEU A 1 163 ? -10.434 -7.068 3.496 1.00 97.12 163 LEU A C 1
ATOM 1287 O O . LEU A 1 163 ? -9.691 -7.741 4.200 1.00 97.12 163 LEU A O 1
ATOM 1291 N N . ARG A 1 164 ? -11.730 -7.364 3.358 1.00 97.25 164 ARG A N 1
ATOM 1292 C CA . ARG A 1 164 ? -12.307 -8.576 3.942 1.00 97.25 164 ARG A CA 1
ATOM 1293 C C . ARG A 1 164 ? -11.692 -9.840 3.334 1.00 97.25 164 ARG A C 1
ATOM 1295 O O . ARG A 1 164 ? -11.292 -10.706 4.096 1.00 97.25 164 ARG A O 1
ATOM 1302 N N . ALA A 1 165 ? -11.561 -9.915 2.012 1.00 97.50 165 ALA A N 1
ATOM 1303 C CA . ALA A 1 165 ? -10.952 -11.062 1.340 1.00 97.50 165 ALA A CA 1
ATOM 1304 C C . ALA A 1 165 ? -9.499 -11.294 1.790 1.00 97.50 165 ALA A C 1
ATOM 1306 O O . ALA A 1 165 ? -9.119 -12.427 2.067 1.00 97.50 165 ALA A O 1
ATOM 1307 N N . LEU A 1 166 ? -8.702 -10.232 1.953 1.00 96.81 166 LEU A N 1
ATOM 1308 C CA . LEU A 1 166 ? -7.341 -10.348 2.486 1.00 96.81 166 LEU A CA 1
ATOM 1309 C C . LEU A 1 166 ? -7.315 -10.782 3.962 1.00 96.81 166 LEU A C 1
ATOM 1311 O O . LEU A 1 166 ? -6.400 -11.506 4.353 1.00 96.81 166 LEU A O 1
ATOM 1315 N N . CYS A 1 167 ? -8.301 -10.376 4.777 1.00 96.62 167 CYS A N 1
ATOM 1316 C CA . CYS A 1 167 ? -8.458 -10.904 6.138 1.00 96.62 167 CYS A CA 1
ATOM 1317 C C . CYS A 1 167 ? -8.757 -12.404 6.121 1.00 96.62 167 CYS A C 1
ATOM 1319 O O . CYS A 1 167 ? -8.155 -13.157 6.881 1.00 96.62 167 CYS A O 1
ATOM 1321 N N . ASP A 1 168 ? -9.686 -12.826 5.263 1.00 96.50 168 ASP A N 1
ATOM 1322 C CA . ASP A 1 168 ? -10.117 -14.220 5.157 1.00 96.50 168 ASP A CA 1
ATOM 1323 C C . ASP A 1 168 ? -8.964 -15.117 4.656 1.00 96.50 168 ASP A C 1
ATOM 1325 O O . ASP A 1 168 ? -8.851 -16.268 5.068 1.00 96.50 168 ASP A O 1
ATOM 1329 N N . GLN A 1 169 ? -8.052 -14.567 3.844 1.00 94.12 169 GLN A N 1
ATOM 1330 C CA . GLN A 1 169 ? -6.808 -15.219 3.406 1.00 94.12 169 GLN A CA 1
ATOM 1331 C C . GLN A 1 169 ? -5.674 -15.175 4.451 1.00 94.12 169 GLN A C 1
ATOM 1333 O O . GLN A 1 169 ? -4.605 -15.728 4.211 1.00 94.12 169 GLN A O 1
ATOM 1338 N N . GLY A 1 170 ? -5.860 -14.499 5.589 1.00 94.75 170 GLY A N 1
ATOM 1339 C CA . GLY A 1 170 ? -4.843 -14.366 6.640 1.00 94.75 170 GLY A CA 1
ATOM 1340 C C . GLY A 1 170 ? -3.687 -13.411 6.317 1.00 94.75 170 GLY A C 1
ATOM 1341 O O . GLY A 1 170 ? -2.762 -13.284 7.116 1.00 94.75 170 GLY A O 1
ATOM 1342 N N . LEU A 1 171 ? -3.746 -12.705 5.185 1.00 94.94 171 LEU A N 1
ATOM 1343 C CA . LEU A 1 171 ? -2.691 -11.797 4.714 1.00 94.94 171 LEU A CA 1
ATOM 1344 C C . LEU A 1 171 ? -2.730 -10.429 5.392 1.00 94.94 171 LEU A C 1
ATOM 1346 O O . LEU A 1 171 ? -1.737 -9.703 5.435 1.00 94.94 171 LEU A O 1
ATOM 1350 N N . ILE A 1 172 ? -3.886 -10.083 5.948 1.00 96.12 172 ILE A N 1
ATOM 1351 C CA . ILE A 1 172 ? -4.024 -9.007 6.918 1.00 96.12 172 ILE A CA 1
ATOM 1352 C C . ILE A 1 172 ? -4.831 -9.525 8.107 1.00 96.12 172 ILE A C 1
ATOM 1354 O O . ILE A 1 172 ? -5.641 -10.439 7.989 1.00 96.12 172 ILE A O 1
ATOM 1358 N N . THR A 1 173 ? -4.658 -8.910 9.268 1.00 96.31 173 THR A N 1
ATOM 1359 C CA . THR A 1 173 ? -5.528 -9.145 10.428 1.00 96.31 173 THR A CA 1
ATOM 1360 C C . THR A 1 173 ? -6.249 -7.866 10.789 1.00 96.31 173 THR A C 1
ATOM 1362 O O . THR A 1 173 ? -5.695 -6.785 10.619 1.00 96.31 173 THR A O 1
ATOM 1365 N N . ALA A 1 174 ? -7.482 -7.971 11.286 1.00 95.25 174 ALA A N 1
ATOM 1366 C CA . ALA A 1 174 ? -8.269 -6.816 11.694 1.00 95.25 174 ALA A CA 1
ATOM 1367 C C . ALA A 1 174 ? -8.872 -7.014 13.087 1.00 95.25 174 ALA A C 1
ATOM 1369 O O . ALA A 1 174 ? -9.554 -8.004 13.346 1.00 95.25 174 ALA A O 1
ATOM 1370 N N . LYS A 1 175 ? -8.697 -6.030 13.972 1.00 94.44 175 LYS A N 1
ATOM 1371 C CA . LYS A 1 175 ? -9.322 -5.991 15.300 1.00 94.44 175 LYS A CA 1
ATOM 1372 C C . LYS A 1 175 ? -10.067 -4.678 15.489 1.00 94.44 175 LYS A C 1
ATOM 1374 O O . LYS A 1 175 ? -9.534 -3.607 15.210 1.00 94.44 175 LYS A O 1
ATOM 1379 N N . ARG A 1 176 ? -11.301 -4.732 15.994 1.00 93.81 176 ARG A N 1
ATOM 1380 C CA . ARG A 1 176 ? -12.008 -3.520 16.437 1.00 93.81 176 ARG A CA 1
ATOM 1381 C C . ARG A 1 176 ? -11.518 -3.112 17.825 1.00 93.81 176 ARG A C 1
ATOM 1383 O O . ARG A 1 176 ? -11.434 -3.948 18.718 1.00 93.81 176 ARG A O 1
ATOM 1390 N N . THR A 1 177 ? -11.228 -1.829 18.007 1.00 92.94 177 THR A N 1
ATOM 1391 C CA . THR A 1 177 ? -10.816 -1.249 19.293 1.00 92.94 177 THR A CA 1
ATOM 1392 C C . THR A 1 177 ? -11.355 0.170 19.442 1.00 92.94 177 THR A C 1
ATOM 1394 O O . THR A 1 177 ? -11.655 0.845 18.457 1.00 92.94 177 THR A O 1
ATOM 1397 N N . THR A 1 178 ? -11.457 0.641 20.679 1.00 92.62 178 THR A N 1
ATOM 1398 C CA . THR A 1 178 ? -11.743 2.044 21.007 1.00 92.62 178 THR A CA 1
ATOM 1399 C C . THR A 1 178 ? -10.484 2.859 21.271 1.00 92.62 178 THR A C 1
ATOM 1401 O O . THR A 1 178 ? -10.587 4.075 21.384 1.00 92.62 178 THR A O 1
ATOM 1404 N N . PHE A 1 179 ? -9.320 2.215 21.369 1.00 89.62 179 PHE A N 1
ATOM 1405 C CA . PHE A 1 179 ? -8.051 2.851 21.718 1.00 89.62 179 PHE A CA 1
ATOM 1406 C C . PHE A 1 179 ? -7.111 2.913 20.521 1.00 89.62 179 PHE A C 1
ATOM 1408 O O . PHE A 1 179 ? -6.955 1.933 19.792 1.00 89.62 179 PHE A O 1
ATOM 1415 N N . ASN A 1 180 ? -6.471 4.061 20.337 1.00 85.00 180 ASN A N 1
ATOM 1416 C CA . ASN A 1 180 ? -5.398 4.230 19.381 1.00 85.00 180 ASN A CA 1
ATOM 1417 C C . ASN A 1 180 ? -4.198 3.380 19.831 1.00 85.00 180 ASN A C 1
ATOM 1419 O O . ASN A 1 180 ? -3.682 3.624 20.921 1.00 85.00 180 ASN A O 1
ATOM 1423 N N . PRO A 1 181 ? -3.747 2.399 19.027 1.00 81.19 181 PRO A N 1
ATOM 1424 C CA . PRO A 1 181 ? -2.630 1.536 19.405 1.00 81.19 181 PRO A CA 1
ATOM 1425 C C . PRO A 1 181 ? -1.308 2.299 19.557 1.00 81.19 181 PRO A C 1
ATOM 1427 O O . PRO A 1 181 ? -0.425 1.815 20.249 1.00 81.19 181 PRO A O 1
ATOM 1430 N N . GLN A 1 182 ? -1.184 3.478 18.941 1.00 77.62 182 GLN A N 1
ATOM 1431 C CA . GLN A 1 182 ? 0.033 4.289 18.988 1.00 77.62 182 GLN A CA 1
ATOM 1432 C C . GLN A 1 182 ? 0.066 5.202 20.217 1.00 77.62 182 GLN A C 1
ATOM 1434 O O . GLN A 1 182 ? 1.069 5.278 20.909 1.00 77.62 182 GLN A O 1
ATOM 1439 N N . THR A 1 183 ? -1.036 5.899 20.513 1.00 83.12 183 THR A N 1
ATOM 1440 C CA . THR A 1 183 ? -1.065 6.889 21.608 1.00 83.12 183 THR A CA 1
ATOM 1441 C C . THR A 1 183 ? -1.659 6.352 22.908 1.00 83.12 183 THR A C 1
ATOM 1443 O O . THR A 1 183 ? -1.660 7.055 23.913 1.00 83.12 183 THR A O 1
ATOM 1446 N N . GLY A 1 184 ? -2.270 5.164 22.889 1.00 85.25 184 GLY A N 1
ATOM 1447 C CA . GLY A 1 184 ? -3.043 4.615 24.008 1.00 85.25 184 GLY A CA 1
ATOM 1448 C C . GLY A 1 184 ? -4.349 5.366 24.307 1.00 85.25 184 GLY A C 1
ATOM 1449 O O . GLY A 1 184 ? -5.152 4.912 25.119 1.00 85.25 184 GLY A O 1
ATOM 1450 N N . GLN A 1 185 ? -4.605 6.499 23.648 1.00 89.62 185 GLN A N 1
ATOM 1451 C CA . GLN A 1 185 ? -5.785 7.328 23.885 1.00 89.62 185 GLN A CA 1
ATOM 1452 C C . GLN A 1 185 ? -7.024 6.770 23.186 1.00 89.62 185 GLN A C 1
ATOM 1454 O O . GLN A 1 185 ? -6.945 6.088 22.164 1.00 89.62 185 GLN A O 1
ATOM 1459 N N . ARG A 1 186 ? -8.207 7.101 23.705 1.00 90.94 186 ARG A N 1
ATOM 1460 C CA . ARG A 1 186 ? -9.474 6.709 23.084 1.00 90.94 186 ARG A CA 1
ATOM 1461 C C . ARG A 1 186 ? -9.707 7.488 21.785 1.00 90.94 186 ARG A C 1
ATOM 1463 O O . ARG A 1 186 ? -9.495 8.695 21.729 1.00 90.94 186 ARG A O 1
ATOM 1470 N N . PHE A 1 187 ? -10.202 6.816 20.750 1.00 86.44 187 PHE A N 1
ATOM 1471 C CA . PHE A 1 187 ? -10.653 7.490 19.536 1.00 86.44 187 PHE A CA 1
ATOM 1472 C C . PHE A 1 187 ? -11.877 8.367 19.830 1.00 86.44 187 PHE A C 1
ATOM 1474 O O . PHE A 1 187 ? -12.901 7.878 20.307 1.00 86.44 187 PHE A O 1
ATOM 1481 N N . THR A 1 188 ? -11.800 9.647 19.465 1.00 84.81 188 THR A N 1
ATOM 1482 C CA . THR A 1 188 ? -12.892 10.630 19.621 1.00 84.81 188 THR A CA 1
ATOM 1483 C C . THR A 1 188 ? -14.113 10.325 18.750 1.00 84.81 188 THR A C 1
ATOM 1485 O O . THR A 1 188 ? -15.233 10.670 19.097 1.00 84.81 188 THR A O 1
ATOM 1488 N N . SER A 1 189 ? -13.906 9.626 17.636 1.00 82.88 189 SER A N 1
ATOM 1489 C CA . SER A 1 189 ? -14.936 9.238 16.656 1.00 82.88 189 SER A CA 1
ATOM 1490 C C . SER A 1 189 ? -15.552 7.858 16.928 1.00 82.88 189 SER A C 1
ATOM 1492 O O . SER A 1 189 ? -16.320 7.353 16.114 1.00 82.88 189 SER A O 1
ATOM 1494 N N . GLY A 1 190 ? -15.214 7.230 18.058 1.00 86.12 190 GLY A N 1
ATOM 1495 C CA . GLY A 1 190 ? -15.693 5.898 18.417 1.00 86.12 190 GLY A CA 1
ATOM 1496 C C . GLY A 1 190 ? -14.805 4.752 17.910 1.00 86.12 190 GLY A C 1
ATOM 1497 O O . GLY A 1 190 ? -13.665 4.972 17.495 1.00 86.12 190 GLY A O 1
ATOM 1498 N N . PRO A 1 191 ? -15.286 3.497 17.998 1.00 88.81 191 PRO A N 1
ATOM 1499 C CA . PRO A 1 191 ? -14.480 2.317 17.699 1.00 88.81 191 PRO A CA 1
ATOM 1500 C C . PRO A 1 191 ? -13.996 2.268 16.244 1.00 88.81 191 PRO A C 1
ATOM 1502 O O . PRO A 1 191 ? -14.777 2.470 15.314 1.00 88.81 191 PRO A O 1
ATOM 1505 N N . ARG A 1 192 ? -12.729 1.896 16.040 1.00 89.25 192 ARG A N 1
ATOM 1506 C CA . ARG A 1 192 ? -12.104 1.738 14.718 1.00 89.25 192 ARG A CA 1
ATOM 1507 C C .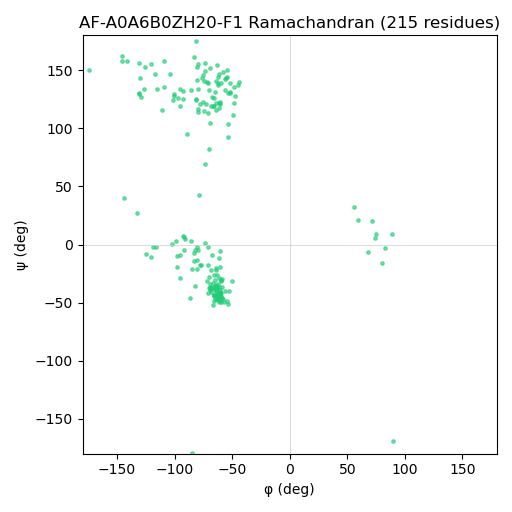 ARG A 1 192 ? -11.593 0.317 14.507 1.00 89.25 192 ARG A C 1
ATOM 1509 O O . ARG A 1 192 ? -11.305 -0.397 15.467 1.00 89.25 192 ARG A O 1
ATOM 1516 N N . LYS A 1 193 ? -11.487 -0.097 13.242 1.00 92.94 193 LYS A N 1
ATOM 1517 C CA . LYS A 1 193 ? -10.737 -1.299 12.860 1.00 92.94 193 LYS A CA 1
ATOM 1518 C C . LYS A 1 193 ? -9.255 -0.939 12.774 1.00 92.94 193 LYS A C 1
ATOM 1520 O O . LYS A 1 193 ? -8.899 -0.008 12.057 1.00 92.94 193 LYS A O 1
ATOM 1525 N N . ILE A 1 194 ? -8.433 -1.674 13.508 1.00 93.69 194 ILE A N 1
ATOM 1526 C CA . ILE A 1 194 ? -6.981 -1.689 13.374 1.00 93.69 194 ILE A CA 1
ATOM 1527 C C . ILE A 1 194 ? -6.637 -2.883 12.509 1.00 93.69 194 ILE A C 1
ATOM 1529 O O . ILE A 1 194 ? -7.065 -3.996 12.817 1.00 93.69 194 ILE A O 1
ATOM 1533 N N . TYR A 1 195 ? -5.890 -2.635 11.452 1.00 95.56 195 TYR A N 1
ATOM 1534 C CA . TYR A 1 195 ? -5.359 -3.637 10.559 1.00 95.56 195 TYR A CA 1
ATOM 1535 C C . TYR A 1 195 ? -3.876 -3.839 10.846 1.00 95.56 195 TYR A C 1
ATOM 1537 O O . TYR A 1 195 ? -3.177 -2.888 11.192 1.00 95.56 195 TYR A O 1
ATOM 1545 N N . ARG A 1 196 ? -3.393 -5.063 10.681 1.00 95.06 196 ARG A N 1
ATOM 1546 C CA . ARG A 1 196 ? -1.966 -5.374 10.630 1.00 95.06 196 ARG A CA 1
ATOM 1547 C C . ARG A 1 196 ? -1.703 -6.202 9.387 1.00 95.06 196 ARG A C 1
ATOM 1549 O O . ARG A 1 196 ? -2.367 -7.223 9.195 1.00 95.06 196 ARG A O 1
ATOM 1556 N N . ASN A 1 197 ? -0.755 -5.751 8.579 1.00 95.38 197 ASN A N 1
ATOM 1557 C CA . ASN A 1 197 ? -0.307 -6.498 7.414 1.00 95.38 197 ASN A CA 1
ATOM 1558 C C . ASN A 1 197 ? 0.547 -7.698 7.843 1.00 95.38 197 ASN A C 1
ATOM 1560 O O . ASN A 1 197 ? 1.172 -7.661 8.903 1.00 95.38 197 ASN A O 1
ATOM 1564 N N . ARG A 1 198 ? 0.496 -8.763 7.040 1.00 93.69 198 ARG A N 1
ATOM 1565 C CA . ARG A 1 198 ? 1.268 -10.002 7.213 1.00 93.69 198 ARG A CA 1
ATOM 1566 C C . ARG A 1 198 ? 1.928 -10.443 5.908 1.00 93.69 198 ARG A C 1
ATOM 1568 O O . ARG A 1 198 ? 2.135 -11.629 5.666 1.00 93.69 198 ARG A O 1
ATOM 1575 N N . PHE A 1 199 ? 2.212 -9.502 5.010 1.00 92.31 199 PHE A N 1
ATOM 1576 C CA . PHE A 1 199 ? 2.793 -9.839 3.709 1.00 92.31 199 PHE A CA 1
ATOM 1577 C C . PHE A 1 199 ? 4.252 -10.292 3.832 1.00 92.31 199 PHE A C 1
ATOM 1579 O O . PHE A 1 199 ? 4.768 -10.921 2.914 1.00 92.31 199 PHE A O 1
ATOM 1586 N N . GLU A 1 200 ? 4.904 -10.000 4.959 1.00 85.69 200 GLU A N 1
ATOM 1587 C CA . GLU A 1 200 ? 6.214 -10.525 5.337 1.00 85.69 200 GLU A CA 1
ATOM 1588 C C . GLU A 1 200 ? 6.200 -12.030 5.640 1.00 85.69 200 GLU A C 1
ATOM 1590 O O . GLU A 1 200 ? 7.242 -12.677 5.564 1.00 85.69 200 GLU A O 1
ATOM 1595 N N . GLU A 1 201 ? 5.035 -12.594 5.977 1.00 84.56 201 GLU A N 1
ATOM 1596 C CA . GLU A 1 201 ? 4.883 -14.027 6.261 1.00 84.56 201 GLU A CA 1
ATOM 1597 C C . GLU A 1 201 ? 4.843 -14.863 4.969 1.00 84.56 201 GLU A C 1
ATOM 1599 O O . GLU A 1 201 ? 5.082 -16.074 4.996 1.00 84.56 201 GLU A O 1
ATOM 1604 N N . LEU A 1 202 ? 4.590 -14.223 3.819 1.00 82.56 202 LEU A N 1
ATOM 1605 C CA . LEU A 1 202 ? 4.703 -14.866 2.517 1.00 82.56 202 LEU A CA 1
ATOM 1606 C C . LEU A 1 202 ? 6.181 -15.106 2.211 1.00 82.56 202 LEU A C 1
ATOM 1608 O O . LEU A 1 202 ? 6.964 -14.171 2.030 1.00 82.56 202 LEU A O 1
ATOM 1612 N N . ARG A 1 203 ? 6.570 -16.383 2.155 1.00 65.38 203 ARG A N 1
ATOM 1613 C CA . ARG A 1 203 ? 7.928 -16.763 1.761 1.00 65.38 203 ARG A CA 1
ATOM 1614 C C . ARG A 1 203 ? 8.215 -16.245 0.356 1.00 65.38 203 ARG A C 1
ATOM 1616 O O . ARG A 1 203 ? 7.367 -16.331 -0.530 1.00 65.38 203 ARG A O 1
ATOM 1623 N N . GLN A 1 204 ? 9.429 -15.735 0.161 1.00 59.84 204 GLN A N 1
ATOM 1624 C CA . GLN A 1 204 ? 9.933 -15.433 -1.173 1.00 59.84 204 GLN A CA 1
ATOM 1625 C C . GLN A 1 204 ? 9.865 -16.706 -2.019 1.00 59.84 204 GLN A C 1
ATOM 1627 O O . GLN A 1 204 ? 10.255 -17.776 -1.546 1.00 59.84 204 GLN A O 1
ATOM 1632 N N . ALA A 1 205 ? 9.343 -16.591 -3.242 1.00 56.44 205 ALA A N 1
ATOM 1633 C CA . ALA A 1 205 ? 9.423 -17.683 -4.196 1.00 56.44 205 ALA A CA 1
ATOM 1634 C C . ALA A 1 205 ? 10.888 -18.078 -4.402 1.00 56.44 205 ALA A C 1
ATOM 1636 O O . ALA A 1 205 ? 11.782 -17.226 -4.412 1.00 56.44 205 ALA A O 1
ATOM 1637 N N . GLU A 1 206 ? 11.119 -19.380 -4.543 1.00 55.12 206 GLU A N 1
ATOM 1638 C CA . GLU A 1 206 ? 12.427 -19.901 -4.907 1.00 55.12 206 GLU A CA 1
ATOM 1639 C C . GLU A 1 206 ? 12.804 -19.321 -6.274 1.00 55.12 206 GLU A C 1
ATOM 1641 O O . GLU A 1 206 ? 12.041 -19.416 -7.239 1.00 55.12 206 GLU A O 1
ATOM 1646 N N . VAL A 1 207 ? 13.947 -18.638 -6.338 1.00 55.09 207 VAL A N 1
ATOM 1647 C CA . VAL A 1 207 ? 14.456 -18.085 -7.592 1.00 55.09 207 VAL A CA 1
ATOM 1648 C C . VAL A 1 207 ? 14.870 -19.267 -8.456 1.00 55.09 207 VAL A C 1
ATOM 1650 O O . VAL A 1 207 ? 15.887 -19.904 -8.197 1.00 55.09 207 VAL A O 1
ATOM 1653 N N . ILE A 1 208 ? 14.063 -19.582 -9.465 1.00 57.25 208 ILE A N 1
ATOM 1654 C CA . ILE A 1 208 ? 14.417 -20.603 -10.447 1.00 57.25 208 ILE A CA 1
ATOM 1655 C C . ILE A 1 208 ? 15.472 -19.991 -11.367 1.00 57.25 208 ILE A C 1
ATOM 1657 O O . ILE A 1 208 ? 15.183 -19.043 -12.102 1.00 57.25 208 ILE A O 1
ATOM 1661 N N . GLU A 1 209 ? 16.694 -20.523 -11.340 1.00 60.84 209 GLU A N 1
ATOM 1662 C CA . GLU A 1 209 ? 17.683 -20.175 -12.356 1.00 60.84 209 GLU A CA 1
ATOM 1663 C C . GLU A 1 209 ? 17.193 -20.652 -13.728 1.00 60.84 209 GLU A C 1
ATOM 1665 O O . GLU A 1 209 ? 16.907 -21.833 -13.944 1.00 60.84 209 GLU A O 1
ATOM 1670 N N . LEU A 1 210 ? 17.067 -19.704 -14.661 1.00 53.31 210 LEU A N 1
ATOM 1671 C CA . LEU A 1 210 ? 16.535 -19.940 -16.006 1.00 53.31 210 LEU A CA 1
ATOM 1672 C C . LEU A 1 210 ? 17.349 -20.981 -16.785 1.00 53.31 210 LEU A C 1
ATOM 1674 O O . LEU A 1 210 ? 16.782 -21.704 -17.605 1.00 53.31 210 LEU A O 1
ATOM 1678 N N . ASP A 1 211 ? 18.647 -21.082 -16.502 1.00 66.62 211 ASP A N 1
ATOM 1679 C CA . ASP A 1 211 ? 19.540 -22.061 -17.124 1.00 66.62 211 ASP A CA 1
ATOM 1680 C C . ASP A 1 211 ? 19.196 -23.490 -16.677 1.00 66.62 211 ASP A C 1
ATOM 1682 O O . ASP A 1 211 ? 19.150 -24.409 -17.497 1.00 66.62 211 ASP A O 1
ATOM 1686 N N . THR A 1 212 ? 18.818 -23.663 -15.409 1.00 57.41 212 THR A N 1
ATOM 1687 C CA . THR A 1 212 ? 18.362 -24.941 -14.847 1.00 57.41 212 THR A CA 1
ATOM 1688 C C . THR A 1 212 ? 16.993 -25.348 -15.395 1.00 57.41 212 THR A C 1
ATOM 1690 O O . THR A 1 212 ? 16.761 -26.522 -15.673 1.00 57.41 212 THR A O 1
ATOM 1693 N N . TYR A 1 213 ? 16.088 -24.387 -15.612 1.00 53.34 213 TYR A N 1
ATOM 1694 C CA . TYR A 1 213 ? 14.761 -24.661 -16.180 1.00 53.34 213 TYR A CA 1
ATOM 1695 C C . TYR A 1 213 ? 14.837 -25.100 -17.651 1.00 53.34 213 TYR A C 1
ATOM 1697 O O . TYR A 1 213 ? 14.162 -26.045 -18.058 1.00 53.34 213 TYR A O 1
ATOM 1705 N N . ARG A 1 214 ? 15.703 -24.461 -18.450 1.00 51.19 214 ARG A N 1
ATOM 1706 C CA . ARG A 1 214 ? 15.891 -24.795 -19.873 1.00 51.19 214 ARG A CA 1
ATOM 1707 C C . ARG A 1 214 ? 16.575 -26.140 -20.104 1.00 51.19 214 ARG A C 1
ATOM 1709 O O . ARG A 1 214 ? 16.330 -26.750 -21.132 1.00 51.19 214 ARG A O 1
ATOM 1716 N N . ALA A 1 215 ? 17.410 -26.599 -19.174 1.00 54.88 215 ALA A N 1
ATOM 1717 C CA . ALA A 1 215 ? 18.054 -27.910 -19.263 1.00 54.88 215 ALA A CA 1
ATOM 1718 C C . ALA A 1 215 ? 17.118 -29.081 -18.896 1.00 54.88 215 ALA A C 1
ATOM 1720 O O . ALA A 1 215 ? 17.424 -30.228 -19.212 1.00 54.88 215 ALA A O 1
ATOM 1721 N N . ALA A 1 216 ? 16.000 -28.798 -18.220 1.00 51.44 216 ALA A N 1
ATOM 1722 C CA . ALA A 1 216 ? 15.020 -29.788 -17.772 1.00 51.44 216 ALA A CA 1
ATOM 1723 C C . ALA A 1 216 ? 13.749 -29.853 -18.648 1.00 51.44 216 ALA A C 1
ATOM 1725 O O . ALA A 1 216 ? 12.849 -30.636 -18.340 1.00 51.44 216 ALA A O 1
ATOM 1726 N N . SER A 1 217 ? 13.673 -29.029 -19.703 1.00 44.28 217 SER A N 1
ATOM 1727 C CA . SER A 1 217 ? 12.572 -28.967 -20.683 1.00 44.28 217 SER A CA 1
ATOM 1728 C C . SER A 1 217 ? 12.990 -29.608 -22.001 1.00 44.28 217 SER A C 1
ATOM 1730 O O . SER A 1 217 ? 12.131 -30.262 -22.630 1.00 44.28 217 SER A O 1
#

Radius of gyration: 22.52 Å; Cα contacts (8 Å, |Δi|>4): 247; chains: 1; bounding box: 57×51×54 Å

Sequence (217 aa):
MRFAQQAPHDIEDDPGTLEKKRTWVREQIQVLEARQLVRRSTDPRGRRPDITVLRDRCDGEPFDDPGATATATDGYVTISGAVISSQHFRDWGAPEVVAYLCAMTADRFARHRDRDDTGEAAPPGSATWFRQADWFNSTNPNAPRPSGHVPYPFSTTTIQRGLRALCDQGLITAKRTTFNPQTGQRFTSGPRKIYRNRFEELRQAEVIELDTYRAAS

pLDDT: mean 77.23, std 17.08, range [25.48, 97.62]

Secondary structure (DSSP, 8-state):
-----S--------HHHHHHHHHHHHHHHHHHHHTTSEEEE--TTS-PPEEEEB-TTSS-PBP--TTSSTT----PPPPPHHHHTSHHHHH--HHHHHHHHHHHHHHHHHHHHHHHHHS-PPPTT--EE---THHHH---TTSS--TTPPPPSS-HHHHHHHHHHHHHTTSEEEEEESB-TTT-PBPTT--EEEEEE-GGGSPPPP---HHHHHH--

Mean predicted aligned error: 14.19 Å

Foldseek 3Di:
DDDPPDDPPPPVQPPVRVVVVVVVVVVVVVVCVVQLQWDWDCDPVRDDTDIFGCDNVSPNHGDPDLVPDPPRPDHDQDDDLLCVPDPCVVPDDPLQVVLSSVQSVQLVVQQVVCCVVPVHGDPRQFGKGFDQLCLQAPPDPPRPDDPPRDHDPDDSVSNVVNNVVCCVVVQKPWDKDQADPVPRHGDPVGITIMMTGDSVVRDNPDPDDPVNVVVVD